Protein AF-0000000084877058 (afdb_homodimer)

Structure (mmCIF, N/CA/C/O backbone):
data_AF-0000000084877058-model_v1
#
loop_
_entity.id
_entity.type
_entity.pdbx_description
1 polymer 'DUF4345 domain-containing protein'
#
loop_
_atom_site.group_PDB
_atom_site.id
_atom_site.type_symbol
_atom_site.label_atom_id
_atom_site.label_alt_id
_atom_site.label_comp_id
_atom_site.label_asym_id
_atom_site.label_entity_id
_atom_site.label_seq_id
_atom_site.pdbx_PDB_ins_code
_atom_site.Cartn_x
_atom_site.Cartn_y
_atom_site.Cartn_z
_atom_site.occupancy
_atom_site.B_iso_or_equiv
_atom_site.auth_seq_id
_atom_site.auth_comp_id
_atom_site.auth_asym_id
_atom_site.auth_atom_id
_atom_site.pdbx_PDB_model_num
ATOM 1 N N . MET A 1 1 ? 27.562 24.328 5.762 1 65.19 1 MET A N 1
ATOM 2 C CA . MET A 1 1 ? 27.609 23.906 4.359 1 65.19 1 MET A CA 1
ATOM 3 C C . MET A 1 1 ? 26.922 22.578 4.164 1 65.19 1 MET A C 1
ATOM 5 O O . MET A 1 1 ? 26.109 22.422 3.248 1 65.19 1 MET A O 1
ATOM 9 N N . SER A 1 2 ? 27.078 21.656 5.066 1 71.62 2 SER A N 1
ATOM 10 C CA . SER A 1 2 ? 26.484 20.328 4.973 1 71.62 2 SER A CA 1
ATOM 11 C C . SER A 1 2 ? 24.984 20.359 5.176 1 71.62 2 SER A C 1
ATOM 13 O O . SER A 1 2 ? 24.234 19.734 4.434 1 71.62 2 SER A O 1
ATOM 15 N N . ALA A 1 3 ? 24.609 21.156 6.004 1 72.69 3 ALA A N 1
ATOM 16 C CA . ALA A 1 3 ? 23.172 21.281 6.258 1 72.69 3 ALA A CA 1
ATOM 17 C C . ALA A 1 3 ? 22.453 21.891 5.059 1 72.69 3 ALA A C 1
ATOM 19 O O . ALA A 1 3 ? 21.391 21.406 4.66 1 72.69 3 ALA A O 1
ATOM 20 N N . LEU A 1 4 ? 23 22.953 4.566 1 76.62 4 LEU A N 1
ATOM 21 C CA . LEU A 1 4 ? 22.406 23.609 3.41 1 76.62 4 LEU A CA 1
ATOM 22 C C . LEU A 1 4 ? 22.297 22.641 2.23 1 76.62 4 LEU A C 1
ATOM 24 O O . LEU A 1 4 ? 21.297 22.625 1.52 1 76.62 4 LEU A O 1
ATOM 28 N N . THR A 1 5 ? 23.297 21.938 2.047 1 78.88 5 THR A N 1
ATOM 29 C CA . THR A 1 5 ? 23.281 20.953 0.968 1 78.88 5 THR A CA 1
ATOM 30 C C . THR A 1 5 ? 22.203 19.906 1.208 1 78.88 5 THR A C 1
ATOM 32 O O . THR A 1 5 ? 21.484 19.531 0.284 1 78.88 5 THR A O 1
ATOM 35 N N . SER A 1 6 ? 22.078 19.484 2.365 1 80.31 6 SER A N 1
ATOM 36 C CA . SER A 1 6 ? 21.062 18.484 2.705 1 80.31 6 SER A CA 1
ATOM 37 C C . SER A 1 6 ? 19.656 19.031 2.477 1 80.31 6 SER A C 1
ATOM 39 O O . SER A 1 6 ? 18.781 18.328 1.957 1 80.31 6 SER A O 1
ATOM 41 N N . ILE A 1 7 ? 19.516 20.172 2.773 1 85.38 7 ILE A N 1
ATOM 42 C CA . ILE A 1 7 ? 18.203 20.812 2.639 1 85.38 7 ILE A CA 1
ATOM 43 C C . ILE A 1 7 ? 17.859 20.984 1.16 1 85.38 7 ILE A C 1
ATOM 45 O O . ILE A 1 7 ? 16.703 20.906 0.772 1 85.38 7 ILE A O 1
ATOM 49 N N . GLN A 1 8 ? 18.797 21.125 0.363 1 88.75 8 GLN A N 1
ATOM 50 C CA . GLN A 1 8 ? 18.578 21.281 -1.07 1 88.75 8 GLN A CA 1
ATOM 51 C C . GLN A 1 8 ? 18.328 19.938 -1.743 1 88.75 8 GLN A C 1
ATOM 53 O O . GLN A 1 8 ? 17.531 19.844 -2.68 1 88.75 8 GLN A O 1
ATOM 58 N N . PHE A 1 9 ? 18.891 18.922 -1.206 1 93.62 9 PHE A N 1
ATOM 59 C CA . PHE A 1 9 ? 18.891 17.656 -1.92 1 93.62 9 PHE A CA 1
ATOM 60 C C . PHE A 1 9 ? 17.766 16.766 -1.409 1 93.62 9 PHE A C 1
ATOM 62 O O . PHE A 1 9 ? 17.281 15.875 -2.129 1 93.62 9 PHE A O 1
ATOM 69 N N . THR A 1 10 ? 17.344 16.953 -0.203 1 96.44 10 THR A N 1
ATOM 70 C CA . THR A 1 10 ? 16.359 16.078 0.43 1 96.44 10 THR A CA 1
ATOM 71 C C . THR A 1 10 ? 15.047 16.078 -0.36 1 96.44 10 THR A C 1
ATOM 73 O O . THR A 1 10 ? 14.508 15.008 -0.669 1 96.44 10 THR A O 1
ATOM 76 N N . PRO A 1 11 ? 14.531 17.234 -0.834 1 97.12 11 PRO A N 1
ATOM 77 C CA . PRO A 1 11 ? 13.281 17.203 -1.605 1 97.12 11 PRO A CA 1
ATOM 78 C C . PRO A 1 11 ? 13.43 16.453 -2.93 1 97.12 11 PRO A C 1
ATOM 80 O O . PRO A 1 11 ? 12.492 15.797 -3.379 1 97.12 11 PRO A O 1
ATOM 83 N N . ILE A 1 12 ? 14.523 16.562 -3.555 1 97.19 12 ILE A N 1
ATOM 84 C CA . ILE A 1 12 ? 14.766 15.883 -4.82 1 97.19 12 ILE A CA 1
ATOM 85 C C . ILE A 1 12 ? 14.742 14.367 -4.602 1 97.19 12 ILE A C 1
ATOM 87 O O . ILE A 1 12 ? 14.117 13.633 -5.371 1 97.19 12 ILE A O 1
ATOM 91 N N . LEU A 1 13 ? 15.422 13.883 -3.586 1 97.69 13 LEU A N 1
ATOM 92 C CA . LEU A 1 13 ? 15.43 12.461 -3.248 1 97.69 13 LEU A CA 1
ATOM 93 C C . LEU A 1 13 ? 14.023 11.961 -2.963 1 97.69 13 LEU A C 1
ATOM 95 O O . LEU A 1 13 ? 13.625 10.898 -3.445 1 97.69 13 LEU A O 1
ATOM 99 N N . LEU A 1 14 ? 13.281 12.711 -2.23 1 98.5 14 LEU A N 1
ATOM 100 C CA . LEU A 1 14 ? 11.93 12.312 -1.867 1 98.5 14 LEU A CA 1
ATOM 101 C C . LEU A 1 14 ? 11.016 12.312 -3.09 1 98.5 14 LEU A C 1
ATOM 103 O O . LEU A 1 14 ? 10.125 11.469 -3.201 1 98.5 14 LEU A O 1
ATOM 107 N N . LYS A 1 15 ? 11.211 13.25 -3.996 1 98.56 15 LYS A N 1
ATOM 108 C CA . LYS A 1 15 ? 10.453 13.227 -5.242 1 98.56 15 LYS A CA 1
ATOM 109 C C . LYS A 1 15 ? 10.781 11.984 -6.062 1 98.56 15 LYS A C 1
ATOM 111 O O . LYS A 1 15 ? 9.914 11.438 -6.742 1 98.56 15 LYS A O 1
ATOM 116 N N . GLY A 1 16 ? 12.039 11.594 -6.023 1 98.38 16 GLY A N 1
ATOM 117 C CA . GLY A 1 16 ? 12.414 10.336 -6.648 1 98.38 16 GLY A CA 1
ATOM 118 C C . GLY A 1 16 ? 11.711 9.141 -6.039 1 98.38 16 GLY A C 1
ATOM 119 O O . GLY A 1 16 ? 11.211 8.273 -6.758 1 98.38 16 GLY A O 1
ATOM 120 N N . VAL A 1 17 ? 11.672 9.062 -4.691 1 98.56 17 VAL A N 1
ATOM 121 C CA . VAL A 1 17 ? 10.961 8.008 -3.984 1 98.56 17 VAL A CA 1
ATOM 122 C C . VAL A 1 17 ? 9.484 8.016 -4.387 1 98.56 17 VAL A C 1
ATOM 124 O O . VAL A 1 17 ? 8.914 6.961 -4.688 1 98.56 17 VAL A O 1
ATOM 127 N N . SER A 1 18 ? 8.93 9.211 -4.395 1 98.88 18 SER A N 1
ATOM 128 C CA . SER A 1 18 ? 7.543 9.367 -4.824 1 98.88 18 SER A CA 1
ATOM 129 C C . SER A 1 18 ? 7.328 8.805 -6.223 1 98.88 18 SER A C 1
ATOM 131 O O . SER A 1 18 ? 6.379 8.055 -6.457 1 98.88 18 SER A O 1
ATOM 133 N N . ALA A 1 19 ? 8.18 9.117 -7.156 1 98.81 19 ALA A N 1
ATOM 134 C CA . ALA A 1 19 ? 8.07 8.648 -8.539 1 98.81 19 ALA A CA 1
ATOM 135 C C . ALA A 1 19 ? 8.156 7.129 -8.609 1 98.81 19 ALA A C 1
ATOM 137 O O . ALA A 1 19 ? 7.43 6.492 -9.375 1 98.81 19 ALA A O 1
ATOM 138 N N . VAL A 1 20 ? 9.031 6.566 -7.844 1 98.69 20 VAL A N 1
ATOM 139 C CA . VAL A 1 20 ? 9.203 5.117 -7.828 1 98.69 20 VAL A CA 1
ATOM 140 C C . VAL A 1 20 ? 7.926 4.453 -7.309 1 98.69 20 VAL A C 1
ATOM 142 O O . VAL A 1 20 ? 7.449 3.475 -7.887 1 98.69 20 VAL A O 1
ATOM 145 N N . PHE A 1 21 ? 7.363 5.008 -6.203 1 98.94 21 PHE A N 1
ATOM 146 C CA . PHE A 1 21 ? 6.125 4.465 -5.652 1 98.94 21 PHE A CA 1
ATOM 147 C C . PHE A 1 21 ? 5 4.539 -6.676 1 98.94 21 PHE A C 1
ATOM 149 O O . PHE A 1 21 ? 4.277 3.561 -6.883 1 98.94 21 PHE A O 1
ATOM 156 N N . LEU A 1 22 ? 4.879 5.668 -7.32 1 98.88 22 LEU A N 1
ATOM 157 C CA . LEU A 1 22 ? 3.818 5.867 -8.297 1 98.88 22 LEU A CA 1
ATOM 158 C C . LEU A 1 22 ? 3.973 4.91 -9.477 1 98.88 22 LEU A C 1
ATOM 160 O O . LEU A 1 22 ? 2.994 4.312 -9.93 1 98.88 22 LEU A O 1
ATOM 164 N N . TYR A 1 23 ? 5.152 4.754 -9.945 1 98.81 23 TYR A N 1
ATOM 165 C CA . TYR A 1 23 ? 5.406 3.879 -11.078 1 98.81 23 TYR A CA 1
ATOM 166 C C . TYR A 1 23 ? 5.152 2.422 -10.719 1 98.81 23 TYR A C 1
ATOM 168 O O . TYR A 1 23 ? 4.43 1.715 -11.422 1 98.81 23 TYR A O 1
ATOM 176 N N . GLN A 1 24 ? 5.801 1.982 -9.625 1 98.44 24 GLN A N 1
ATOM 177 C CA . GLN A 1 24 ? 5.68 0.579 -9.25 1 98.44 24 GLN A CA 1
ATOM 178 C C . GLN A 1 24 ? 4.242 0.233 -8.867 1 98.44 24 GLN A C 1
ATOM 180 O O . GLN A 1 24 ? 3.752 -0.851 -9.188 1 98.44 24 GLN A O 1
ATOM 185 N N . GLY A 1 25 ? 3.611 1.094 -8.102 1 98.81 25 GLY A N 1
ATOM 186 C CA . GLY A 1 25 ? 2.203 0.886 -7.809 1 98.81 25 GLY A CA 1
ATOM 187 C C . GLY A 1 25 ? 1.33 0.857 -9.047 1 98.81 25 GLY A C 1
ATOM 188 O O . GLY A 1 25 ? 0.462 -0.008 -9.18 1 98.81 25 GLY A O 1
ATOM 189 N N . GLY A 1 26 ? 1.568 1.787 -9.953 1 98.75 26 GLY A N 1
ATOM 190 C CA . GLY A 1 26 ? 0.826 1.809 -11.203 1 98.75 26 GLY A CA 1
ATOM 191 C C . GLY A 1 26 ? 1.017 0.552 -12.031 1 98.75 26 GLY A C 1
ATOM 192 O O . GLY A 1 26 ? 0.073 0.069 -12.664 1 98.75 26 GLY A O 1
ATOM 193 N N . ASP A 1 27 ? 2.197 0.077 -12.078 1 98.69 27 ASP A N 1
ATOM 194 C CA . ASP A 1 27 ? 2.496 -1.162 -12.789 1 98.69 27 ASP A CA 1
ATOM 195 C C . ASP A 1 27 ? 1.674 -2.324 -12.234 1 98.69 27 ASP A C 1
ATOM 197 O O . ASP A 1 27 ? 1.149 -3.139 -13 1 98.69 27 ASP A O 1
ATOM 201 N N . HIS A 1 28 ? 1.524 -2.398 -10.906 1 98.75 28 HIS A N 1
ATOM 202 C CA . HIS A 1 28 ? 0.711 -3.436 -10.281 1 98.75 28 HIS A CA 1
ATOM 203 C 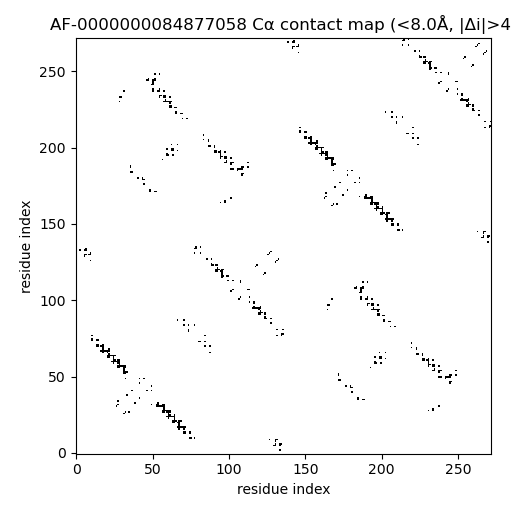C . HIS A 1 28 ? -0.771 -3.223 -10.57 1 98.75 28 HIS A C 1
ATOM 205 O O . HIS A 1 28 ? -1.509 -4.188 -10.789 1 98.75 28 HIS A O 1
ATOM 211 N N . VAL A 1 29 ? -1.188 -1.984 -10.57 1 98.81 29 VAL A N 1
ATOM 212 C CA . VAL A 1 29 ? -2.576 -1.658 -10.883 1 98.81 29 VAL A CA 1
ATOM 213 C C . VAL A 1 29 ? -2.91 -2.107 -12.305 1 98.81 29 VAL A C 1
ATOM 215 O O . VAL A 1 29 ? -3.955 -2.717 -12.539 1 98.81 29 VAL A O 1
ATOM 218 N N . VAL A 1 30 ? -2.066 -1.877 -13.242 1 98.62 30 VAL A N 1
ATOM 219 C CA . VAL A 1 30 ? -2.334 -2.121 -14.656 1 98.62 30 VAL A CA 1
ATOM 220 C C . VAL A 1 30 ? -2.189 -3.609 -14.961 1 98.62 30 VAL A C 1
ATOM 222 O O . VAL A 1 30 ? -3.033 -4.195 -15.641 1 98.62 30 VAL A O 1
ATOM 225 N N . GLN A 1 31 ? -1.159 -4.25 -14.43 1 98.56 31 GLN A N 1
ATOM 226 C CA . GLN A 1 31 ? -0.816 -5.594 -14.875 1 98.56 31 GLN A CA 1
ATOM 227 C C . GLN A 1 31 ? -1.463 -6.652 -13.984 1 98.56 31 GLN A C 1
ATOM 229 O O . GLN A 1 31 ? -1.744 -7.762 -14.438 1 98.56 31 GLN A O 1
ATOM 234 N N . GLY A 1 32 ? -1.653 -6.348 -12.672 1 98.44 32 GLY A N 1
ATOM 235 C CA . GLY A 1 32 ? -2.152 -7.352 -11.75 1 98.44 32 GLY A CA 1
ATOM 236 C C . GLY A 1 32 ? -1.314 -8.617 -11.727 1 98.44 32 GLY A C 1
ATOM 237 O O . GLY A 1 32 ? -0.084 -8.547 -11.688 1 98.44 32 GLY A O 1
ATOM 238 N N . VAL A 1 33 ? -1.96 -9.719 -11.797 1 98.62 33 VAL A N 1
ATOM 239 C CA . VAL A 1 33 ? -1.29 -11.008 -11.672 1 98.62 33 VAL A CA 1
ATOM 240 C C . VAL A 1 33 ? -0.504 -11.305 -12.945 1 98.62 33 VAL A C 1
ATOM 242 O O . VAL A 1 33 ? 0.401 -12.148 -12.945 1 98.62 33 VAL A O 1
ATOM 245 N N . LYS A 1 34 ? -0.798 -10.672 -14.055 1 98.56 34 LYS A N 1
ATOM 246 C CA . LYS A 1 34 ? -0.104 -10.883 -15.32 1 98.56 34 LYS A CA 1
ATOM 247 C C . LYS A 1 34 ? 1.354 -10.4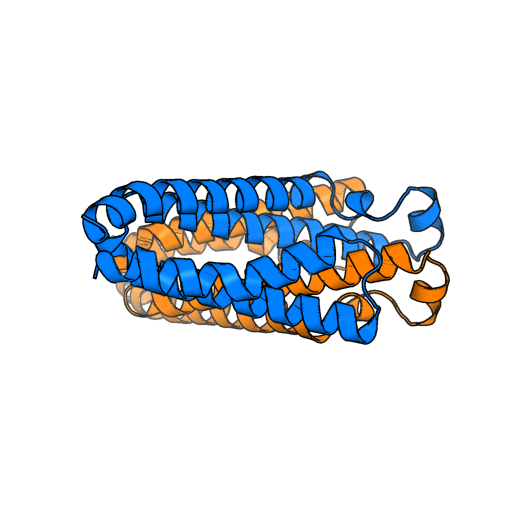45 -15.234 1 98.56 34 LYS A C 1
ATOM 249 O O . LYS A 1 34 ? 2.174 -10.82 -16.078 1 98.56 34 LYS A O 1
ATOM 254 N N . LYS A 1 35 ? 1.589 -9.664 -14.273 1 98.06 35 LYS A N 1
ATOM 255 C CA . LYS A 1 35 ? 2.965 -9.227 -14.055 1 98.06 35 LYS A CA 1
ATOM 256 C C . LYS A 1 35 ? 3.859 -10.406 -13.672 1 98.06 35 LYS A C 1
ATOM 258 O O . LYS A 1 35 ? 5.074 -10.359 -13.883 1 98.06 35 LYS A O 1
ATOM 263 N N . TYR A 1 36 ? 3.299 -11.438 -13.164 1 98.12 36 TYR A N 1
ATOM 264 C CA . TYR A 1 36 ? 4.086 -12.508 -12.555 1 98.12 36 TYR A CA 1
ATOM 265 C C . TYR A 1 36 ? 3.842 -13.836 -13.258 1 98.12 36 TYR A C 1
ATOM 267 O O . TYR A 1 36 ? 4.754 -14.656 -13.375 1 98.12 36 TYR A O 1
ATOM 275 N N . LEU A 1 37 ? 2.619 -13.984 -13.672 1 98.56 37 LEU A N 1
ATOM 276 C CA . LEU A 1 37 ? 2.232 -15.281 -14.227 1 98.56 37 LEU A CA 1
ATOM 277 C C . LEU A 1 37 ? 1.913 -15.156 -15.711 1 98.56 37 LEU A C 1
ATOM 279 O O . LEU A 1 37 ? 1.04 -14.375 -16.109 1 98.56 37 LEU A O 1
ATOM 283 N N . SER A 1 38 ? 2.58 -15.953 -16.5 1 98.38 38 SER A N 1
ATOM 284 C CA . SER A 1 38 ? 2.246 -16.062 -17.922 1 98.38 38 SER A CA 1
ATOM 285 C C . SER A 1 38 ? 0.896 -16.75 -18.125 1 98.38 38 SER A C 1
ATOM 287 O O . SER A 1 38 ? 0.349 -17.328 -17.188 1 98.38 38 SER A O 1
ATOM 289 N N . PRO A 1 39 ? 0.352 -16.641 -19.312 1 97.88 39 PRO A N 1
ATOM 290 C CA . PRO A 1 39 ? -0.892 -17.359 -19.562 1 97.88 39 PRO A CA 1
ATOM 291 C C . PRO A 1 39 ? -0.776 -18.859 -19.25 1 97.88 39 PRO A C 1
ATOM 293 O O . PRO A 1 39 ? -1.698 -19.438 -18.672 1 97.88 39 PRO A O 1
ATOM 296 N N . ASP A 1 40 ? 0.345 -19.469 -19.562 1 98.31 40 ASP A N 1
ATOM 297 C CA . ASP A 1 40 ? 0.567 -20.875 -19.297 1 98.31 40 ASP A CA 1
ATOM 298 C C . ASP A 1 40 ? 0.614 -21.156 -17.797 1 98.31 40 ASP A C 1
ATOM 300 O O . ASP A 1 40 ? 0.088 -22.172 -17.328 1 98.31 40 ASP A O 1
ATOM 304 N N . ASP A 1 41 ? 1.303 -20.297 -17.078 1 98.31 41 ASP A N 1
ATOM 305 C CA . ASP A 1 41 ? 1.369 -20.453 -15.633 1 98.31 41 ASP A CA 1
ATOM 306 C C . ASP A 1 41 ? -0.018 -20.344 -15 1 98.31 41 ASP A C 1
ATOM 308 O O . ASP A 1 41 ? -0.358 -21.125 -14.102 1 98.31 41 ASP A O 1
ATOM 312 N N . ARG A 1 42 ? -0.823 -19.359 -15.438 1 98.06 42 ARG A N 1
ATOM 313 C CA . ARG A 1 42 ? -2.17 -19.172 -14.906 1 98.06 42 ARG A CA 1
ATOM 314 C C . ARG A 1 42 ? -3.041 -20.391 -15.18 1 98.06 42 ARG A C 1
ATOM 316 O O . ARG A 1 42 ? -3.883 -20.766 -14.359 1 98.06 42 ARG A O 1
ATOM 323 N N . ALA A 1 43 ? -2.785 -21.031 -16.234 1 98.06 43 ALA A N 1
ATOM 324 C CA . ALA A 1 43 ? -3.578 -22.188 -16.609 1 98.06 43 ALA A CA 1
ATOM 325 C C . ALA A 1 43 ? -3.318 -23.359 -15.672 1 98.06 43 ALA A C 1
ATOM 327 O O . ALA A 1 43 ? -4.117 -24.297 -15.594 1 98.06 43 ALA A O 1
ATOM 328 N N . LYS A 1 44 ? -2.262 -23.375 -14.961 1 98.25 44 LYS A N 1
ATOM 329 C CA . LYS A 1 44 ? -1.883 -24.453 -14.062 1 98.25 44 LYS A CA 1
ATOM 330 C C . LYS A 1 44 ? -2.559 -24.312 -12.703 1 98.25 44 LYS A C 1
ATOM 332 O O . LYS A 1 44 ? -2.516 -25.219 -11.883 1 98.25 44 LYS A O 1
ATOM 337 N N . LEU A 1 45 ? -3.146 -23.141 -12.445 1 98.38 45 LEU A N 1
ATOM 338 C CA . LEU A 1 45 ? -3.75 -22.844 -11.148 1 98.38 45 LEU A CA 1
ATOM 339 C C . LEU A 1 45 ? -5.27 -22.781 -11.258 1 98.38 45 LEU A C 1
ATOM 341 O O . LEU A 1 45 ? -5.809 -22.484 -12.328 1 98.38 45 LEU A O 1
ATOM 345 N N . PRO A 1 46 ? -5.941 -23.062 -10.117 1 97.75 46 PRO A N 1
ATOM 346 C CA . PRO A 1 46 ? -7.391 -22.844 -10.133 1 97.75 46 PRO A CA 1
ATOM 347 C C . PRO A 1 46 ? -7.77 -21.406 -10.492 1 97.75 46 PRO A C 1
ATOM 349 O O . PRO A 1 46 ? -7.125 -20.469 -10.023 1 97.75 46 PRO A O 1
ATOM 352 N N . SER A 1 47 ? -8.82 -21.266 -11.289 1 97.25 47 SER A N 1
ATOM 353 C CA . SER A 1 47 ? -9.219 -19.953 -11.789 1 97.25 47 SER A CA 1
ATOM 354 C C . SER A 1 47 ? -9.609 -19.031 -10.648 1 97.25 47 SER A C 1
ATOM 356 O O . SER A 1 47 ? -9.383 -17.812 -10.719 1 97.25 47 SER A O 1
ATOM 358 N N . ASP A 1 48 ? -10.195 -19.516 -9.594 1 97.94 48 ASP A N 1
ATOM 359 C CA . ASP A 1 48 ? -10.609 -18.688 -8.469 1 97.94 48 ASP A CA 1
ATOM 360 C C . ASP A 1 48 ? -9.398 -18.094 -7.75 1 97.94 48 ASP A C 1
ATOM 362 O O . ASP A 1 48 ? -9.445 -16.953 -7.27 1 97.94 48 ASP A O 1
ATOM 366 N N . ILE A 1 49 ? -8.305 -18.844 -7.73 1 98.06 49 ILE A N 1
ATOM 367 C CA . ILE A 1 49 ? -7.082 -18.344 -7.113 1 98.06 49 ILE A CA 1
ATOM 368 C C . ILE A 1 49 ? -6.48 -17.234 -7.965 1 98.06 49 ILE A C 1
ATOM 370 O O . ILE A 1 49 ? -6.023 -16.219 -7.438 1 98.06 49 ILE A O 1
ATOM 374 N N . ILE A 1 50 ? -6.539 -17.406 -9.273 1 98.12 50 ILE A N 1
ATOM 375 C CA . ILE A 1 50 ? -6.023 -16.391 -10.18 1 98.12 50 ILE A CA 1
ATOM 376 C C . ILE A 1 50 ? -6.801 -15.078 -10 1 98.12 50 ILE A C 1
ATOM 378 O O . ILE A 1 50 ? -6.207 -14.008 -9.898 1 98.12 50 ILE A O 1
ATOM 382 N N . THR A 1 51 ? -8.102 -15.219 -9.961 1 97.81 51 THR A N 1
ATOM 383 C CA . THR A 1 51 ? -8.953 -14.039 -9.828 1 97.81 51 THR A CA 1
ATOM 384 C C . THR A 1 51 ? -8.68 -13.312 -8.516 1 97.81 51 THR A C 1
ATOM 386 O O . THR A 1 51 ? -8.594 -12.086 -8.477 1 97.81 51 THR A O 1
ATOM 389 N N . LEU A 1 52 ? -8.508 -14.078 -7.43 1 98.12 52 LEU A N 1
ATOM 390 C CA . LEU A 1 52 ? -8.219 -13.508 -6.121 1 98.12 52 LEU A CA 1
ATOM 391 C C . LEU A 1 52 ? -6.859 -12.812 -6.121 1 98.12 52 LEU A C 1
ATOM 393 O O . LEU A 1 52 ? -6.738 -11.672 -5.676 1 98.12 52 LEU A O 1
ATOM 397 N N . MET A 1 53 ? -5.879 -13.477 -6.648 1 98.5 53 MET A N 1
ATOM 398 C CA . MET A 1 53 ? -4.535 -12.906 -6.676 1 98.5 53 MET A CA 1
ATOM 399 C C . MET A 1 53 ? -4.496 -11.641 -7.527 1 98.5 53 MET A C 1
ATOM 401 O O . MET A 1 53 ? -3.857 -10.656 -7.156 1 98.5 53 MET A O 1
ATOM 405 N N . ASP A 1 54 ? -5.137 -11.68 -8.656 1 98.75 54 ASP A N 1
ATOM 406 C CA . ASP A 1 54 ? -5.16 -10.516 -9.531 1 98.75 54 ASP A CA 1
ATOM 407 C C . ASP A 1 54 ? -5.777 -9.312 -8.828 1 98.75 54 ASP A C 1
ATOM 409 O O . ASP A 1 54 ? -5.203 -8.219 -8.836 1 98.75 54 ASP A O 1
ATOM 413 N N . SER A 1 55 ? -6.961 -9.539 -8.25 1 98.75 55 SER A N 1
ATOM 414 C CA . SER A 1 55 ? -7.66 -8.477 -7.531 1 98.75 55 SER A CA 1
ATOM 415 C C . SER A 1 55 ? -6.785 -7.883 -6.43 1 98.75 55 SER A C 1
ATOM 417 O O . SER A 1 55 ? -6.719 -6.664 -6.27 1 98.75 55 SER A O 1
ATOM 419 N N . GLN A 1 56 ? -6.07 -8.758 -5.691 1 98.5 56 GLN A N 1
ATOM 420 C CA . GLN A 1 56 ? -5.262 -8.305 -4.566 1 98.5 56 GLN A CA 1
ATOM 421 C C . GLN A 1 56 ? -4.047 -7.512 -5.047 1 98.5 56 GLN A C 1
ATOM 423 O O . GLN A 1 56 ? -3.699 -6.48 -4.469 1 98.5 56 GLN A O 1
ATOM 428 N N . TYR A 1 57 ? -3.393 -7.953 -6.09 1 98.69 57 TYR A N 1
ATOM 429 C CA . TYR A 1 57 ? -2.229 -7.23 -6.586 1 98.69 57 TYR A CA 1
ATOM 430 C C . TYR A 1 57 ? -2.621 -5.844 -7.09 1 98.69 57 TYR A C 1
ATOM 432 O O . TYR A 1 57 ? -1.917 -4.863 -6.832 1 98.69 57 TYR A O 1
ATOM 440 N N . ARG A 1 58 ? -3.723 -5.742 -7.781 1 98.81 58 ARG A N 1
ATOM 441 C CA . ARG A 1 58 ? -4.164 -4.445 -8.289 1 98.81 58 ARG A CA 1
ATOM 442 C C . ARG A 1 58 ? -4.535 -3.508 -7.145 1 98.81 58 ARG A C 1
ATOM 444 O O . ARG A 1 58 ? -4.137 -2.342 -7.141 1 98.81 58 ARG A O 1
ATOM 451 N N . PHE A 1 59 ? -5.27 -4.055 -6.188 1 98.88 59 PHE A N 1
ATOM 452 C CA . PHE A 1 59 ? -5.664 -3.27 -5.023 1 98.88 59 PHE A CA 1
ATOM 453 C C . PHE A 1 59 ? -4.438 -2.766 -4.27 1 98.88 59 PHE A C 1
ATOM 455 O O . PHE A 1 59 ? -4.32 -1.569 -3.994 1 98.88 59 PHE A O 1
ATOM 462 N N . LEU A 1 60 ? -3.51 -3.672 -3.949 1 98.88 60 LEU A N 1
ATOM 463 C CA . LEU A 1 60 ? -2.314 -3.328 -3.188 1 98.88 60 LEU A CA 1
ATOM 464 C C . LEU A 1 60 ? -1.44 -2.346 -3.959 1 98.88 60 LEU A C 1
ATOM 466 O O . LEU A 1 60 ? -0.823 -1.459 -3.365 1 98.88 60 LEU A O 1
ATOM 470 N N . GLY A 1 61 ? -1.412 -2.525 -5.27 1 98.81 61 GLY A N 1
ATOM 471 C CA . GLY A 1 61 ? -0.708 -1.56 -6.098 1 98.81 61 GLY A CA 1
ATOM 472 C C . GLY A 1 61 ? -1.27 -0.155 -5.984 1 98.81 61 GLY A C 1
ATOM 473 O O . GLY A 1 61 ? -0.516 0.815 -5.895 1 98.81 61 GLY A O 1
ATOM 474 N N . GLY A 1 62 ? -2.539 -0.051 -6.07 1 98.88 62 GLY A N 1
ATOM 475 C CA . GLY A 1 62 ? -3.178 1.246 -5.906 1 98.88 62 GLY A CA 1
ATOM 476 C C . GLY A 1 62 ? -2.875 1.896 -4.57 1 98.88 62 GLY A C 1
ATOM 477 O O . GLY A 1 62 ? -2.576 3.09 -4.508 1 98.88 62 GLY A O 1
ATOM 478 N N . MET A 1 63 ? -2.965 1.076 -3.533 1 98.88 63 MET A N 1
ATOM 479 C CA . MET A 1 63 ? -2.68 1.599 -2.201 1 98.88 63 MET A CA 1
ATOM 480 C C . MET A 1 63 ? -1.232 2.07 -2.102 1 98.88 63 MET A C 1
ATOM 482 O O . MET A 1 63 ? -0.954 3.109 -1.5 1 98.88 63 MET A O 1
ATOM 486 N N . TYR A 1 64 ? -0.331 1.269 -2.709 1 98.88 64 TYR A N 1
ATOM 487 C CA . TYR A 1 64 ? 1.082 1.624 -2.771 1 98.88 64 TYR A CA 1
ATOM 488 C C . TYR A 1 64 ? 1.282 2.938 -3.518 1 98.88 64 TYR A C 1
ATOM 490 O O . TYR A 1 64 ? 2.068 3.787 -3.09 1 98.88 64 TYR A O 1
ATOM 498 N N . MET A 1 65 ? 0.56 3.219 -4.566 1 98.88 65 MET A N 1
ATOM 499 C CA . MET A 1 65 ? 0.583 4.48 -5.301 1 98.88 65 MET A CA 1
ATOM 500 C C . MET A 1 65 ? 0.158 5.641 -4.406 1 98.88 65 MET A C 1
ATOM 502 O O . MET A 1 65 ? 0.688 6.746 -4.523 1 98.88 65 MET A O 1
ATOM 506 N N . GLY A 1 66 ? -0.808 5.34 -3.598 1 98.75 66 GLY A N 1
ATOM 507 C CA . GLY A 1 66 ? -1.277 6.363 -2.676 1 98.75 66 GLY A CA 1
ATOM 508 C C . GLY A 1 66 ? -0.19 6.879 -1.753 1 98.75 66 GLY A C 1
ATOM 509 O O . GLY A 1 66 ? -0.105 8.086 -1.497 1 98.75 66 GLY A O 1
ATOM 510 N N . LEU A 1 67 ? 0.662 5.988 -1.237 1 98.88 67 LEU A N 1
ATOM 511 C CA . LEU A 1 67 ? 1.804 6.414 -0.437 1 98.88 67 LEU A CA 1
ATOM 512 C C . LEU A 1 67 ? 2.734 7.305 -1.252 1 98.88 67 LEU A C 1
ATOM 514 O O . LEU A 1 67 ? 3.299 8.266 -0.725 1 98.88 67 LEU A O 1
ATOM 518 N N . GLY A 1 68 ? 2.885 6.957 -2.523 1 98.88 68 GLY A N 1
ATOM 519 C CA . GLY A 1 68 ? 3.68 7.805 -3.396 1 98.88 68 GLY A CA 1
ATOM 520 C C . GLY A 1 68 ? 3.143 9.219 -3.512 1 98.88 68 GLY A C 1
ATOM 521 O O . GLY A 1 68 ? 3.91 10.18 -3.502 1 98.88 68 GLY A O 1
ATOM 522 N N . ALA A 1 69 ? 1.862 9.352 -3.639 1 98.88 69 ALA A N 1
ATOM 523 C CA . ALA A 1 69 ? 1.228 10.664 -3.727 1 98.88 69 ALA A CA 1
ATOM 524 C C . ALA A 1 69 ? 1.436 11.461 -2.443 1 98.88 69 ALA A C 1
ATOM 526 O O . ALA A 1 69 ? 1.669 12.672 -2.488 1 98.88 69 ALA A O 1
ATOM 527 N N . ILE A 1 70 ? 1.347 10.789 -1.295 1 98.88 70 ILE A N 1
ATOM 528 C CA . ILE A 1 70 ? 1.538 11.461 -0.016 1 98.88 70 ILE A CA 1
ATOM 529 C C . ILE A 1 70 ? 2.982 11.945 0.101 1 98.88 70 ILE A C 1
ATOM 531 O O . ILE A 1 70 ? 3.232 13.07 0.538 1 98.88 70 ILE A O 1
ATOM 535 N N . VAL A 1 71 ? 3.938 11.078 -0.309 1 98.88 71 VAL A N 1
ATOM 536 C CA . VAL A 1 71 ? 5.336 11.5 -0.285 1 98.88 71 VAL A CA 1
ATOM 537 C C . VAL A 1 71 ? 5.52 12.727 -1.17 1 98.88 71 VAL A C 1
ATOM 539 O O . VAL A 1 71 ? 6.172 13.695 -0.77 1 98.88 71 VAL A O 1
ATOM 542 N N . GLY A 1 72 ? 4.953 12.695 -2.365 1 98.75 72 GLY A N 1
ATOM 543 C CA . GLY A 1 72 ? 5.02 13.852 -3.242 1 98.75 72 GLY A CA 1
ATOM 544 C C . GLY A 1 72 ? 4.469 15.117 -2.605 1 98.75 72 GLY A C 1
ATOM 545 O O . GLY A 1 72 ? 5.078 16.188 -2.697 1 98.75 72 GLY A O 1
ATOM 546 N N . TRP A 1 73 ? 3.383 14.984 -1.976 1 98.56 73 TRP A N 1
ATOM 547 C CA . TRP A 1 73 ? 2.748 16.109 -1.287 1 98.56 73 TRP A CA 1
ATOM 548 C C . TRP A 1 73 ? 3.641 16.641 -0.171 1 98.56 73 TRP A C 1
ATOM 550 O O . TRP A 1 73 ? 3.744 17.844 0.024 1 98.56 73 TRP A O 1
ATOM 560 N N . ILE A 1 74 ? 4.285 15.781 0.521 1 98.56 74 ILE A N 1
ATOM 561 C CA . ILE A 1 74 ? 5.121 16.141 1.664 1 98.56 74 ILE A CA 1
ATOM 562 C C . ILE A 1 74 ? 6.312 16.969 1.194 1 98.56 74 ILE A C 1
ATOM 564 O O . ILE A 1 74 ? 6.773 17.859 1.91 1 98.56 74 ILE A O 1
ATOM 568 N N . THR A 1 75 ? 6.773 16.734 -0.059 1 97.94 75 THR A N 1
ATOM 569 C CA . THR A 1 75 ? 7.988 17.391 -0.54 1 97.94 75 THR A CA 1
ATOM 570 C C . THR A 1 75 ? 7.793 18.891 -0.628 1 97.94 75 THR A C 1
ATOM 572 O O . THR A 1 75 ? 8.766 19.656 -0.65 1 97.94 75 THR A O 1
ATOM 575 N N . PHE A 1 76 ? 6.566 19.359 -0.604 1 97.19 76 PHE A N 1
ATOM 576 C CA . PHE A 1 76 ? 6.301 20.781 -0.775 1 97.19 76 PHE A CA 1
ATOM 577 C C . PHE A 1 76 ? 6.379 21.516 0.561 1 97.19 76 PHE A C 1
ATOM 579 O O . PHE A 1 76 ? 6.387 22.75 0.601 1 97.19 76 PHE A O 1
ATOM 586 N N . ASP A 1 77 ? 6.434 20.844 1.685 1 97.75 77 ASP A N 1
ATOM 587 C CA . ASP A 1 77 ? 6.598 21.453 3.006 1 97.75 77 ASP A CA 1
ATOM 588 C C . ASP A 1 77 ? 7.055 20.406 4.027 1 97.75 77 ASP A C 1
ATOM 590 O O . ASP A 1 77 ? 6.32 20.078 4.961 1 97.75 77 ASP A O 1
ATOM 594 N N . ILE A 1 78 ? 8.289 20.031 3.936 1 97.88 78 ILE A N 1
ATOM 595 C CA . ILE A 1 78 ? 8.852 18.938 4.719 1 97.88 78 ILE A CA 1
ATOM 596 C C . ILE A 1 78 ? 8.836 19.297 6.203 1 97.88 78 ILE A C 1
ATOM 598 O O . ILE A 1 78 ? 8.539 18.469 7.055 1 97.88 78 ILE A O 1
ATOM 602 N N . SER A 1 79 ? 9.109 20.547 6.555 1 97.31 79 SER A N 1
ATOM 603 C CA . SER A 1 79 ? 9.172 20.969 7.949 1 97.31 79 SER A CA 1
ATOM 604 C C . SER A 1 79 ? 7.836 20.766 8.656 1 97.31 79 SER A C 1
ATOM 606 O O . SER A 1 79 ? 7.797 20.281 9.789 1 97.31 79 SER A O 1
ATOM 608 N N . GLU A 1 80 ? 6.801 21.062 7.93 1 97.06 80 GLU A N 1
ATOM 609 C CA . GLU A 1 80 ? 5.469 20.953 8.523 1 97.06 80 GLU A CA 1
ATOM 610 C C . GLU A 1 80 ? 4.973 19.5 8.492 1 97.06 80 GLU A C 1
ATOM 612 O O . GLU A 1 80 ? 4.219 19.078 9.375 1 97.06 80 GLU A O 1
ATOM 617 N N . ARG A 1 81 ? 5.445 18.75 7.523 1 98.19 81 ARG A N 1
ATOM 618 C CA . ARG A 1 81 ? 4.852 17.438 7.254 1 98.19 81 ARG A CA 1
ATOM 619 C C . ARG A 1 81 ? 5.816 16.312 7.605 1 98.19 81 ARG A C 1
ATOM 621 O O . ARG A 1 81 ? 5.746 15.227 7.027 1 98.19 81 ARG A O 1
ATOM 628 N N . HIS A 1 82 ? 6.676 16.531 8.578 1 97.19 82 HIS A N 1
ATOM 629 C CA . HIS A 1 82 ? 7.754 15.594 8.883 1 97.19 82 HIS A CA 1
ATOM 630 C C . HIS A 1 82 ? 7.23 14.375 9.625 1 97.19 82 HIS A C 1
ATOM 632 O O . HIS A 1 82 ? 7.82 13.289 9.539 1 97.19 82 HIS A O 1
ATOM 638 N N . VAL A 1 83 ? 6.113 14.461 10.305 1 97.44 83 VAL A N 1
ATOM 639 C CA . VAL A 1 83 ? 5.633 13.344 11.102 1 97.44 83 VAL A CA 1
ATOM 640 C C . VAL A 1 83 ? 5.113 12.234 10.188 1 97.44 83 VAL A C 1
ATOM 642 O O . VAL A 1 83 ? 5.559 11.086 10.273 1 97.44 83 VAL A O 1
ATOM 645 N N . PRO A 1 84 ? 4.141 12.57 9.258 1 98.25 84 PRO A N 1
ATOM 646 C CA . PRO A 1 84 ? 3.738 11.484 8.352 1 98.25 84 PRO A CA 1
ATOM 647 C C . PRO A 1 84 ? 4.895 10.969 7.5 1 98.25 84 PRO A C 1
ATOM 649 O O . PRO A 1 84 ? 4.926 9.789 7.148 1 98.25 84 PRO A O 1
ATOM 652 N N . LEU A 1 85 ? 5.809 11.797 7.164 1 98.69 85 LEU A N 1
ATOM 653 C CA . LEU A 1 85 ? 6.996 11.352 6.441 1 98.69 8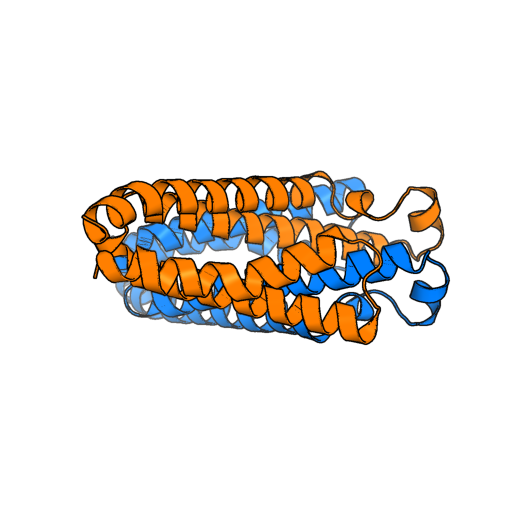5 LEU A CA 1
ATOM 654 C C . LEU A 1 85 ? 7.777 10.328 7.258 1 98.69 85 LEU A C 1
ATOM 656 O O . LEU A 1 85 ? 8.227 9.312 6.723 1 98.69 85 LEU A O 1
ATOM 660 N N . ALA A 1 86 ? 7.977 10.609 8.562 1 98.25 86 ALA A N 1
ATOM 661 C CA . ALA A 1 86 ? 8.664 9.656 9.438 1 98.25 86 ALA A CA 1
ATOM 662 C C . ALA A 1 86 ? 7.922 8.32 9.469 1 98.25 86 ALA A C 1
ATOM 664 O O . ALA A 1 86 ? 8.547 7.262 9.492 1 98.25 86 ALA A O 1
ATOM 665 N N . VAL A 1 87 ? 6.609 8.344 9.492 1 98.56 87 VAL A N 1
ATOM 666 C CA . VAL A 1 87 ? 5.801 7.133 9.461 1 98.56 87 VAL A C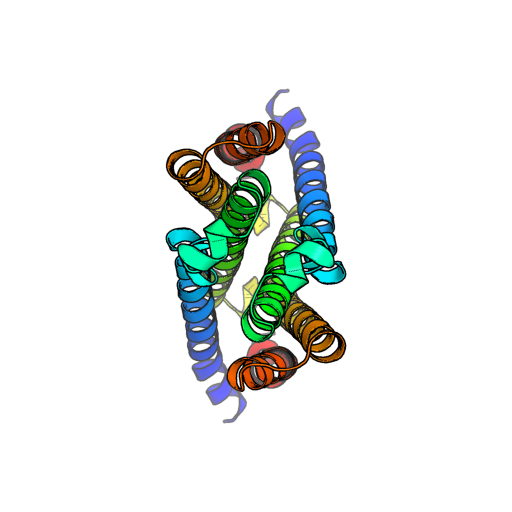A 1
ATOM 667 C C . VAL A 1 87 ? 6.062 6.363 8.172 1 98.56 87 VAL A C 1
ATOM 669 O O . VAL A 1 87 ? 6.227 5.141 8.188 1 98.56 87 VAL A O 1
ATOM 672 N N . ILE A 1 88 ? 6.125 7.055 7.059 1 98.75 88 ILE A N 1
ATOM 673 C CA . ILE A 1 88 ? 6.355 6.422 5.762 1 98.75 88 ILE A CA 1
ATOM 674 C C . ILE A 1 88 ? 7.758 5.816 5.727 1 98.75 88 ILE A C 1
ATOM 676 O O . ILE A 1 88 ? 7.953 4.715 5.207 1 98.75 88 ILE A O 1
ATOM 680 N N . MET A 1 89 ? 8.734 6.535 6.301 1 98.62 89 MET A N 1
ATOM 681 C CA . MET A 1 89 ? 10.086 5.988 6.359 1 98.62 89 MET A CA 1
ATOM 682 C C . MET A 1 89 ? 10.109 4.68 7.137 1 98.62 89 MET A C 1
ATOM 684 O O . MET A 1 89 ? 10.734 3.707 6.703 1 98.62 89 MET A O 1
ATOM 688 N N . GLY A 1 90 ? 9.469 4.656 8.273 1 98.69 90 GLY A N 1
ATOM 689 C CA . GLY A 1 90 ? 9.352 3.422 9.031 1 98.69 90 GLY A CA 1
ATOM 690 C C . GLY A 1 90 ? 8.641 2.318 8.273 1 98.69 90 GLY A C 1
ATOM 691 O O . GLY A 1 90 ? 9 1.146 8.391 1 98.69 90 GLY A O 1
ATOM 692 N N . THR A 1 91 ? 7.617 2.684 7.535 1 98.88 91 THR A N 1
ATOM 693 C CA . THR A 1 91 ? 6.852 1.756 6.711 1 98.88 91 THR A CA 1
ATOM 694 C C . THR A 1 91 ? 7.75 1.094 5.668 1 98.88 91 THR A C 1
ATOM 696 O O . THR A 1 91 ? 7.66 -0.116 5.445 1 98.88 91 THR A O 1
ATOM 699 N N . ILE A 1 92 ? 8.586 1.888 5.012 1 98.94 92 ILE A N 1
ATOM 700 C CA . ILE A 1 92 ? 9.508 1.359 4.008 1 98.94 92 ILE A CA 1
ATOM 701 C C . ILE A 1 92 ? 10.453 0.349 4.652 1 98.94 92 ILE A C 1
ATOM 703 O O . ILE A 1 92 ? 10.688 -0.729 4.102 1 98.94 92 ILE A O 1
ATOM 707 N N . VAL A 1 93 ? 10.992 0.648 5.789 1 98.88 93 VAL A N 1
ATOM 708 C CA . VAL A 1 93 ? 11.891 -0.259 6.5 1 98.88 93 VAL A CA 1
ATOM 709 C C . VAL A 1 93 ? 11.156 -1.554 6.836 1 98.88 93 VAL A C 1
ATOM 711 O O . VAL A 1 93 ? 11.688 -2.646 6.648 1 98.88 93 VAL A O 1
ATOM 714 N N . LEU A 1 94 ? 9.938 -1.44 7.363 1 98.88 94 LEU A N 1
ATOM 715 C CA . LEU A 1 94 ? 9.125 -2.613 7.664 1 98.88 94 LEU A CA 1
ATOM 716 C C . LEU A 1 94 ? 8.922 -3.469 6.418 1 98.88 94 LEU A C 1
ATOM 718 O O . LEU A 1 94 ? 9.023 -4.695 6.48 1 98.88 94 LEU A O 1
ATOM 722 N N . ALA A 1 95 ? 8.602 -2.859 5.32 1 98.88 95 ALA A N 1
ATOM 723 C CA . ALA A 1 95 ? 8.422 -3.576 4.059 1 98.88 95 ALA A CA 1
ATOM 724 C C . ALA A 1 95 ? 9.703 -4.285 3.643 1 98.88 95 ALA A C 1
ATOM 726 O O . ALA A 1 95 ? 9.664 -5.402 3.119 1 98.88 95 ALA A O 1
ATOM 727 N N . GLY A 1 96 ? 10.828 -3.615 3.805 1 98.88 96 GLY A N 1
ATOM 728 C CA . GLY A 1 96 ? 12.109 -4.258 3.547 1 98.88 96 GLY A CA 1
ATOM 729 C C . GLY A 1 96 ? 12.352 -5.477 4.418 1 98.88 96 GLY A C 1
ATOM 730 O O . GLY A 1 96 ? 12.867 -6.492 3.943 1 98.88 96 GLY A O 1
ATOM 731 N N . ILE A 1 97 ? 12.062 -5.41 5.66 1 98.81 97 ILE A N 1
ATOM 732 C CA . ILE A 1 97 ? 12.188 -6.543 6.566 1 98.81 97 ILE A CA 1
ATOM 733 C C . ILE A 1 97 ? 11.297 -7.691 6.094 1 98.81 97 ILE A C 1
ATOM 735 O O . ILE A 1 97 ? 11.703 -8.852 6.121 1 98.81 97 ILE A O 1
ATOM 739 N N . ALA A 1 98 ? 10.094 -7.363 5.672 1 98.81 98 ALA A N 1
ATOM 740 C CA . ALA A 1 98 ? 9.18 -8.375 5.141 1 98.81 98 ALA A CA 1
ATOM 741 C C . ALA A 1 98 ? 9.789 -9.07 3.928 1 98.81 98 ALA A C 1
ATOM 743 O O . ALA A 1 98 ? 9.68 -10.289 3.789 1 98.81 98 ALA A O 1
ATOM 744 N N . ARG A 1 99 ? 10.461 -8.297 3.039 1 98.69 99 ARG A N 1
ATOM 745 C CA . ARG A 1 99 ? 11.156 -8.898 1.907 1 98.69 99 ARG A CA 1
ATOM 746 C C . ARG A 1 99 ? 12.312 -9.781 2.377 1 98.69 99 ARG A C 1
ATOM 748 O O . ARG A 1 99 ? 12.609 -10.805 1.754 1 98.69 99 ARG A O 1
ATOM 755 N N . ALA A 1 100 ? 12.992 -9.32 3.377 1 98.62 100 ALA A N 1
ATOM 756 C CA . ALA A 1 100 ? 14.078 -10.133 3.912 1 98.62 100 ALA A CA 1
ATOM 757 C C . ALA A 1 100 ? 13.57 -11.477 4.418 1 98.62 100 ALA A C 1
ATOM 759 O O . ALA A 1 100 ? 14.234 -12.5 4.242 1 98.62 100 ALA A O 1
ATOM 760 N N . VAL A 1 101 ? 12.422 -11.516 5.102 1 98.38 101 VAL A N 1
ATOM 761 C CA . VAL A 1 101 ? 11.797 -12.758 5.535 1 98.38 101 VAL A CA 1
ATOM 762 C C . VAL A 1 101 ? 11.508 -13.641 4.324 1 98.38 101 VAL A C 1
ATOM 764 O O . VAL A 1 101 ? 11.781 -14.844 4.344 1 98.38 101 VAL A O 1
ATOM 767 N N . SER A 1 102 ? 10.93 -13.023 3.273 1 98.56 102 SER A N 1
ATOM 768 C CA . SER A 1 102 ? 10.695 -13.766 2.041 1 98.56 102 SER A CA 1
ATOM 769 C C . SER A 1 102 ? 11.984 -14.414 1.536 1 98.56 102 SER A C 1
ATOM 771 O O . SER A 1 102 ? 11.984 -15.594 1.164 1 98.56 102 SER A O 1
ATOM 773 N N . GLY A 1 103 ? 13.062 -13.602 1.48 1 97.81 103 GLY A N 1
ATOM 774 C CA . GLY A 1 103 ? 14.352 -14.125 1.055 1 97.81 103 GLY A CA 1
ATOM 775 C C . GLY A 1 103 ? 14.836 -15.281 1.907 1 97.81 103 GLY A C 1
ATOM 776 O O . GLY A 1 103 ? 15.398 -16.25 1.388 1 97.81 103 GLY A O 1
ATOM 777 N N . ALA A 1 104 ? 14.656 -15.211 3.174 1 97.38 104 ALA A N 1
ATOM 778 C CA . ALA A 1 104 ? 15.102 -16.25 4.094 1 97.38 104 ALA A CA 1
ATOM 779 C C . ALA A 1 104 ? 14.289 -17.531 3.902 1 97.38 104 ALA A C 1
ATOM 781 O O . ALA A 1 104 ? 14.812 -18.641 4.051 1 97.38 104 ALA A O 1
ATOM 782 N N . VAL A 1 105 ? 13 -17.422 3.57 1 96.44 105 VAL A N 1
ATOM 783 C CA . VAL A 1 105 ? 12.094 -18.562 3.486 1 96.44 105 VAL A CA 1
ATOM 784 C C . VAL A 1 105 ? 12.164 -19.172 2.088 1 96.44 105 VAL A C 1
ATOM 786 O O . VAL A 1 105 ? 12.164 -20.406 1.94 1 96.44 105 VAL A O 1
ATOM 789 N N . PHE A 1 106 ? 12.305 -18.312 1.022 1 97.12 106 PHE A N 1
ATOM 790 C CA . PHE A 1 106 ? 12.156 -18.812 -0.339 1 97.12 106 PHE A CA 1
ATOM 791 C C . PHE A 1 106 ? 13.43 -18.578 -1.146 1 97.12 106 PHE A C 1
ATOM 793 O O . PHE A 1 106 ? 13.547 -19.047 -2.277 1 97.12 106 PHE A O 1
ATOM 800 N N . GLY A 1 107 ? 14.297 -17.766 -0.569 1 95.62 107 GLY A N 1
ATOM 801 C CA . GLY A 1 107 ? 15.523 -17.469 -1.294 1 95.62 107 GLY A CA 1
ATOM 802 C C . GLY A 1 107 ? 15.43 -16.203 -2.125 1 95.62 107 GLY A C 1
ATOM 803 O O . GLY A 1 107 ? 14.438 -15.469 -2.041 1 95.62 107 GLY A O 1
ATOM 804 N N . TRP A 1 108 ? 16.5 -15.844 -2.801 1 94.5 108 TRP A N 1
ATOM 805 C CA . TRP A 1 108 ? 16.656 -14.641 -3.607 1 94.5 108 TRP A CA 1
ATOM 806 C C . TRP A 1 108 ? 16.812 -14.992 -5.082 1 94.5 108 TRP A C 1
ATOM 808 O O . TRP A 1 108 ? 17.938 -15.023 -5.602 1 94.5 108 TRP A O 1
ATOM 818 N N . ALA A 1 109 ? 15.703 -15.195 -5.758 1 92.94 109 ALA A N 1
ATOM 819 C CA . ALA A 1 109 ? 15.758 -15.672 -7.137 1 92.94 109 ALA A CA 1
ATOM 820 C C . ALA A 1 109 ? 16.375 -14.617 -8.055 1 92.94 109 ALA A C 1
ATOM 822 O O . ALA A 1 109 ? 17.062 -14.961 -9.016 1 92.94 109 ALA A O 1
ATOM 823 N N . PHE A 1 110 ? 16.172 -13.281 -7.766 1 95.19 110 PHE A N 1
ATOM 824 C CA . PHE A 1 110 ? 16.641 -12.188 -8.602 1 95.19 110 PHE A CA 1
ATOM 825 C C . PHE A 1 110 ? 17.531 -11.25 -7.809 1 95.19 110 PHE A C 1
ATOM 827 O O . PHE A 1 110 ? 17.188 -10.82 -6.707 1 95.19 110 PHE A O 1
ATOM 834 N N . PRO A 1 111 ? 18.562 -10.828 -8.406 1 95.56 111 PRO A N 1
ATOM 835 C CA . PRO A 1 111 ? 19.5 -9.977 -7.676 1 95.56 111 PRO A CA 1
ATOM 836 C C . PRO A 1 111 ? 18.891 -8.648 -7.246 1 95.56 111 PRO A C 1
ATOM 838 O O . PRO A 1 111 ? 19.234 -8.109 -6.199 1 95.56 111 PRO A O 1
ATOM 841 N N . TRP A 1 112 ? 18.031 -8.172 -8.062 1 95.88 112 TRP A N 1
ATOM 842 C CA . TRP A 1 112 ? 17.469 -6.867 -7.742 1 95.88 112 TRP A CA 1
ATOM 843 C C . TRP A 1 112 ? 16.578 -6.945 -6.5 1 95.88 112 TRP A C 1
ATOM 845 O O . TRP A 1 112 ? 16.391 -5.949 -5.797 1 95.88 112 TRP A O 1
ATOM 855 N N . LEU A 1 113 ? 16.047 -8.094 -6.184 1 96.62 113 LEU A N 1
ATOM 856 C CA . LEU A 1 113 ? 15.234 -8.25 -4.984 1 96.62 113 LEU A CA 1
ATOM 857 C C . LEU A 1 113 ? 16.062 -8.016 -3.729 1 96.62 113 LEU A C 1
ATOM 859 O O . LEU A 1 113 ? 15.625 -7.32 -2.809 1 96.62 113 LEU A O 1
ATOM 863 N N . ARG A 1 114 ? 17.25 -8.562 -3.727 1 96.75 114 ARG A N 1
ATOM 864 C CA . ARG A 1 114 ? 18.141 -8.391 -2.582 1 96.75 114 ARG A CA 1
ATOM 865 C C . ARG A 1 114 ? 18.578 -6.934 -2.455 1 96.75 114 ARG A C 1
ATOM 867 O O . ARG A 1 114 ? 18.641 -6.391 -1.352 1 96.75 114 ARG A O 1
ATOM 874 N N . ARG A 1 115 ? 18.922 -6.328 -3.555 1 97.56 115 ARG A N 1
ATOM 875 C CA . ARG A 1 115 ? 19.359 -4.934 -3.551 1 97.56 115 ARG A CA 1
ATOM 876 C C . ARG A 1 115 ? 18.234 -4.016 -3.084 1 97.56 115 ARG A C 1
ATOM 878 O O . ARG A 1 115 ? 18.469 -3.08 -2.314 1 97.56 115 ARG A O 1
ATOM 885 N N . ALA A 1 116 ? 17.031 -4.27 -3.6 1 97.56 116 ALA A N 1
ATOM 886 C CA . ALA A 1 116 ? 15.875 -3.49 -3.176 1 97.56 116 ALA A CA 1
ATOM 887 C C . ALA A 1 116 ? 15.641 -3.631 -1.675 1 97.56 116 ALA A C 1
ATOM 889 O O . ALA A 1 116 ? 15.352 -2.646 -0.99 1 97.56 116 ALA A O 1
ATOM 890 N N . THR A 1 117 ? 15.805 -4.816 -1.16 1 98.62 117 THR A N 1
ATOM 891 C CA . THR A 1 117 ? 15.617 -5.09 0.26 1 98.62 117 THR A CA 1
ATOM 892 C C . THR A 1 117 ? 16.609 -4.293 1.101 1 98.62 117 THR A C 1
ATOM 894 O O . THR A 1 117 ? 16.219 -3.623 2.061 1 98.62 117 THR A O 1
ATOM 897 N N . ILE A 1 118 ? 17.844 -4.32 0.725 1 98.5 118 ILE A N 1
ATOM 898 C CA . ILE A 1 118 ? 18.875 -3.586 1.445 1 98.5 118 ILE A CA 1
ATOM 899 C C . ILE A 1 118 ? 18.578 -2.09 1.407 1 98.5 118 ILE A C 1
ATOM 901 O O . ILE A 1 118 ? 18.641 -1.41 2.434 1 98.5 118 ILE A O 1
ATOM 905 N N . ALA A 1 119 ? 18.25 -1.627 0.207 1 98.44 119 ALA A N 1
ATOM 906 C CA . ALA A 1 119 ? 17.953 -0.208 0.056 1 98.44 119 ALA A CA 1
ATOM 907 C C . ALA A 1 119 ? 16.75 0.187 0.917 1 98.44 119 ALA A C 1
ATOM 909 O O . ALA A 1 119 ? 16.75 1.255 1.534 1 98.44 119 ALA A O 1
ATOM 910 N N . GLU A 1 120 ? 15.75 -0.604 0.979 1 98.81 120 GLU A N 1
ATOM 911 C CA . GLU A 1 120 ? 14.539 -0.325 1.745 1 98.81 120 GLU A CA 1
ATOM 912 C C . GLU A 1 120 ? 14.836 -0.256 3.24 1 98.81 120 GLU A C 1
ATOM 914 O O . GLU A 1 120 ? 14.242 0.552 3.959 1 98.81 120 GLU A O 1
ATOM 919 N N . ILE A 1 121 ? 15.75 -1.044 3.682 1 98.81 121 ILE A N 1
ATOM 920 C CA . ILE A 1 121 ? 16.047 -1.107 5.109 1 98.81 121 ILE A CA 1
ATOM 921 C C . ILE A 1 121 ? 17.031 -0.009 5.484 1 98.81 121 ILE A C 1
ATOM 923 O O . ILE A 1 121 ? 16.906 0.626 6.531 1 98.81 121 ILE A O 1
ATOM 927 N N . VAL A 1 122 ? 17.938 0.383 4.613 1 98.69 122 VAL A N 1
ATOM 928 C CA . VAL A 1 122 ? 19.078 1.218 4.973 1 98.69 122 VAL A CA 1
ATOM 929 C C . VAL A 1 122 ? 18.812 2.666 4.578 1 98.69 122 VAL A C 1
ATOM 931 O O . VAL A 1 122 ? 19.109 3.592 5.336 1 98.69 122 VAL A O 1
ATOM 934 N N . VAL A 1 123 ? 18.188 2.883 3.457 1 98.38 123 VAL A N 1
ATOM 935 C CA . VAL A 1 123 ? 18.141 4.211 2.854 1 98.38 123 VAL A CA 1
ATOM 936 C C . VAL A 1 123 ? 17.188 5.102 3.654 1 98.38 123 VAL A C 1
ATOM 938 O O . VAL A 1 123 ? 17.516 6.246 3.969 1 98.38 123 VAL A O 1
ATOM 941 N N . PRO A 1 124 ? 16.094 4.617 4.082 1 98.5 124 PRO A N 1
ATOM 942 C CA . PRO A 1 124 ? 15.172 5.523 4.781 1 98.5 124 PRO A CA 1
ATOM 943 C C . PRO A 1 124 ? 15.758 6.066 6.082 1 98.5 124 PRO A C 1
ATOM 945 O O . PRO A 1 124 ? 15.711 7.273 6.328 1 98.5 124 PRO A O 1
ATOM 948 N N . PRO A 1 125 ? 16.344 5.281 6.965 1 98.12 125 PRO A N 1
ATOM 949 C CA . PRO A 1 125 ? 16.953 5.867 8.156 1 98.12 125 PRO A CA 1
ATOM 950 C C . PRO A 1 125 ? 18.047 6.883 7.816 1 98.12 125 PRO A C 1
ATOM 952 O O . PRO A 1 125 ? 18.219 7.879 8.523 1 98.12 125 PRO A O 1
ATOM 955 N N . LEU A 1 126 ? 18.781 6.652 6.762 1 97.56 126 LEU A N 1
ATOM 956 C CA . LEU A 1 126 ? 19.812 7.602 6.367 1 97.56 126 LEU A CA 1
ATOM 957 C C . LEU A 1 126 ? 19.203 8.922 5.906 1 97.56 126 LEU A C 1
ATOM 959 O O . LEU A 1 126 ? 19.672 9.992 6.285 1 97.56 126 LEU A O 1
ATOM 963 N N . ILE A 1 127 ? 18.172 8.82 5.078 1 97.06 127 ILE A N 1
ATOM 964 C CA . ILE A 1 127 ? 17.5 10.031 4.621 1 97.06 127 ILE A CA 1
ATOM 965 C C . ILE A 1 127 ? 16.938 10.789 5.82 1 97.06 127 ILE A C 1
ATOM 967 O O . ILE A 1 127 ? 17 12.023 5.859 1 97.06 127 ILE A O 1
ATOM 971 N N . TYR A 1 128 ? 16.422 10.031 6.746 1 96.31 128 TYR A N 1
ATOM 972 C CA . TYR A 1 128 ? 15.867 10.68 7.926 1 96.31 128 TYR A CA 1
ATOM 973 C C . TYR A 1 128 ? 16.953 11.398 8.719 1 96.31 128 TYR A C 1
ATOM 975 O O . TYR A 1 128 ? 16.844 12.594 9 1 96.31 128 TYR A O 1
ATOM 983 N N . TRP A 1 129 ? 18.016 10.734 9.047 1 95.56 129 TRP A N 1
ATOM 984 C CA . TRP A 1 129 ? 19.031 11.25 9.953 1 95.56 129 TRP A CA 1
ATOM 985 C C . TRP A 1 129 ? 19.844 12.359 9.289 1 95.56 129 TRP A C 1
ATOM 987 O O . TRP A 1 129 ? 20.188 13.352 9.93 1 95.56 129 TRP A O 1
ATOM 997 N N . PHE A 1 130 ? 20.062 12.273 7.969 1 94.81 130 PHE A N 1
ATOM 998 C CA . PHE A 1 130 ? 20.969 13.219 7.324 1 94.81 130 PHE A CA 1
ATOM 999 C C . PHE A 1 130 ? 20.188 14.258 6.531 1 94.81 130 PHE A C 1
ATOM 1001 O O . PHE A 1 130 ? 20.75 15.258 6.082 1 94.81 130 PHE A O 1
ATOM 1008 N N . GLY A 1 131 ? 18.938 14 6.332 1 94.94 131 GLY A N 1
ATOM 1009 C CA . GLY A 1 131 ? 18.141 14.93 5.535 1 94.94 131 GLY A CA 1
ATOM 1010 C C . GLY A 1 131 ? 16.984 15.539 6.301 1 94.94 131 GLY A C 1
ATOM 1011 O O . GLY A 1 131 ? 17.047 16.703 6.695 1 94.94 131 GLY A O 1
ATOM 1012 N N . ILE A 1 132 ? 16.062 14.727 6.715 1 95.19 132 ILE A N 1
ATOM 1013 C CA . ILE A 1 132 ? 14.797 15.172 7.27 1 95.19 132 ILE A CA 1
ATOM 1014 C C . ILE A 1 132 ? 15.031 15.891 8.602 1 95.19 132 ILE A C 1
ATOM 1016 O O . ILE A 1 132 ? 14.406 16.922 8.883 1 95.19 132 ILE A O 1
ATOM 1020 N N . ARG A 1 133 ? 15.852 15.391 9.406 1 94.69 133 ARG A N 1
ATOM 1021 C CA . ARG A 1 133 ? 16.109 15.953 10.727 1 94.69 133 ARG A CA 1
ATOM 1022 C C . ARG A 1 133 ? 16.594 17.391 10.625 1 94.69 133 ARG A C 1
ATOM 1024 O O . ARG A 1 133 ? 16.453 18.172 11.578 1 94.69 133 ARG A O 1
ATOM 1031 N N . LYS A 1 134 ? 17.125 17.781 9.555 1 94.69 134 LYS A N 1
ATOM 1032 C CA . LYS A 1 134 ? 17.641 19.141 9.367 1 94.69 134 LYS A CA 1
ATOM 1033 C C . LYS A 1 134 ? 16.5 20.141 9.188 1 94.69 134 LYS A C 1
ATOM 1035 O O . LYS A 1 134 ? 16.719 21.359 9.25 1 94.69 134 LYS A O 1
ATOM 1040 N N . TYR A 1 135 ? 15.344 19.625 8.938 1 93.75 135 TYR A N 1
ATOM 1041 C CA . TYR A 1 135 ? 14.172 20.469 8.766 1 93.75 135 TYR A CA 1
ATOM 1042 C C . TYR A 1 135 ? 13.477 20.719 10.102 1 93.75 135 TYR A C 1
ATOM 1044 O O . TYR A 1 135 ? 12.547 21.516 10.18 1 93.75 135 TYR A O 1
ATOM 1052 N N . ILE A 1 136 ? 13.82 19.938 11.094 1 90.81 136 ILE A N 1
ATOM 1053 C CA . ILE A 1 136 ? 13.086 19.984 12.352 1 90.81 136 ILE A CA 1
ATOM 1054 C C . ILE A 1 136 ? 14 20.5 13.461 1 90.81 136 ILE A C 1
ATOM 1056 O O . ILE A 1 136 ? 15.219 20.297 13.414 1 90.81 136 ILE A O 1
ATOM 1060 N N . MET B 1 1 ? -27.391 19.531 14.547 1 65.5 1 MET B N 1
ATOM 1061 C CA . MET B 1 1 ? -27.438 18.188 15.125 1 65.5 1 MET B CA 1
ATOM 1062 C C . MET B 1 1 ? -26.703 17.188 14.234 1 65.5 1 MET B C 1
ATOM 1064 O O . MET B 1 1 ? -25.891 16.406 14.719 1 65.5 1 MET B O 1
ATOM 1068 N N . SER B 1 2 ? -26.859 17.297 12.922 1 71.56 2 SER B N 1
ATOM 1069 C CA . SER B 1 2 ? -26.234 16.375 11.969 1 71.56 2 SER B CA 1
ATOM 1070 C C . SER B 1 2 ? -24.734 16.594 11.898 1 71.56 2 SER B C 1
ATOM 1072 O O . SER B 1 2 ? -23.953 15.641 11.898 1 71.56 2 SER B O 1
ATOM 1074 N N . ALA B 1 3 ? -24.375 17.719 11.977 1 72.31 3 ALA B N 1
ATOM 1075 C CA . ALA B 1 3 ? -22.938 18.031 11.93 1 72.31 3 ALA B CA 1
ATOM 1076 C C . ALA B 1 3 ? -22.234 17.5 13.172 1 72.31 3 ALA B C 1
ATOM 1078 O O . ALA B 1 3 ? -21.156 16.906 13.07 1 72.31 3 ALA B O 1
ATOM 1079 N N . LEU B 1 4 ? -22.797 17.828 14.32 1 78.12 4 LEU B N 1
ATOM 1080 C CA . LEU B 1 4 ? -22.203 17.359 15.57 1 78.12 4 LEU B CA 1
ATOM 1081 C C . LEU B 1 4 ? -22.094 15.844 15.586 1 78.12 4 LEU B C 1
ATOM 1083 O O . LEU B 1 4 ? -21.078 15.305 16.047 1 78.12 4 LEU B O 1
ATOM 1087 N N . THR B 1 5 ? -23.078 15.234 15.141 1 79.31 5 THR B N 1
ATOM 1088 C CA . THR B 1 5 ? -23.031 13.773 15.07 1 79.31 5 THR B CA 1
ATOM 1089 C C . THR B 1 5 ? -21.938 13.305 14.133 1 79.31 5 THR B C 1
ATOM 1091 O O . THR B 1 5 ? -21.188 12.375 14.445 1 79.31 5 THR B O 1
ATOM 1094 N N . SER B 1 6 ? -21.797 13.922 13.07 1 80.62 6 SER B N 1
ATOM 1095 C CA . SER B 1 6 ? -20.75 13.57 12.102 1 80.62 6 SER B CA 1
ATOM 1096 C C . SER B 1 6 ? -19.359 13.766 12.695 1 80.62 6 SER B C 1
ATOM 1098 O O . SER B 1 6 ? -18.484 12.93 12.508 1 80.62 6 SER B O 1
ATOM 1100 N N . ILE B 1 7 ? -19.266 14.727 13.375 1 85.62 7 ILE B N 1
ATOM 1101 C CA . ILE B 1 7 ? -17.969 15.055 13.977 1 85.62 7 ILE B CA 1
ATOM 1102 C C . ILE B 1 7 ? -17.625 14.031 15.062 1 85.62 7 ILE B C 1
ATOM 1104 O O . ILE B 1 7 ? -16.453 13.719 15.281 1 85.62 7 ILE B O 1
ATOM 1108 N N . GLN B 1 8 ? -18.562 13.508 15.664 1 88.94 8 GLN B N 1
ATOM 1109 C CA . GLN B 1 8 ? -18.344 12.516 16.719 1 88.94 8 GLN B CA 1
ATOM 1110 C C . GLN B 1 8 ? -18.047 11.141 16.109 1 88.94 8 GLN B C 1
ATOM 1112 O O . GLN B 1 8 ? -17.234 10.383 16.656 1 88.94 8 GLN B O 1
ATOM 1117 N N . PHE B 1 9 ? -18.594 10.898 14.984 1 93.81 9 PHE B N 1
ATOM 1118 C CA . PHE B 1 9 ? -18.531 9.539 14.469 1 93.81 9 PHE B CA 1
ATOM 1119 C C . PHE B 1 9 ? -17.406 9.383 13.461 1 93.81 9 PHE B C 1
ATOM 1121 O O . PHE B 1 9 ? -16.891 8.281 13.25 1 93.81 9 PHE B O 1
ATOM 1128 N N . THR B 1 10 ? -17 10.445 12.836 1 96.56 10 THR B N 1
ATOM 1129 C CA . THR B 1 10 ? -16 10.391 11.773 1 96.56 10 THR B CA 1
ATOM 1130 C C . THR B 1 10 ? -14.695 9.805 12.281 1 96.56 10 THR B C 1
ATOM 1132 O O . THR B 1 10 ? -14.133 8.891 11.664 1 96.56 10 THR B O 1
ATOM 1135 N N . PRO B 1 11 ? -14.188 10.188 13.484 1 97.31 11 PRO B N 1
ATOM 1136 C CA . PRO B 1 11 ? -12.938 9.594 13.961 1 97.31 11 PRO B CA 1
ATOM 1137 C C . PRO B 1 11 ? -13.062 8.094 14.227 1 97.31 11 PRO B C 1
ATOM 1139 O O . PRO B 1 11 ? -12.102 7.352 14.016 1 97.31 11 PRO B O 1
ATOM 1142 N N . ILE B 1 12 ? -14.156 7.664 14.688 1 97.25 12 ILE B N 1
ATOM 1143 C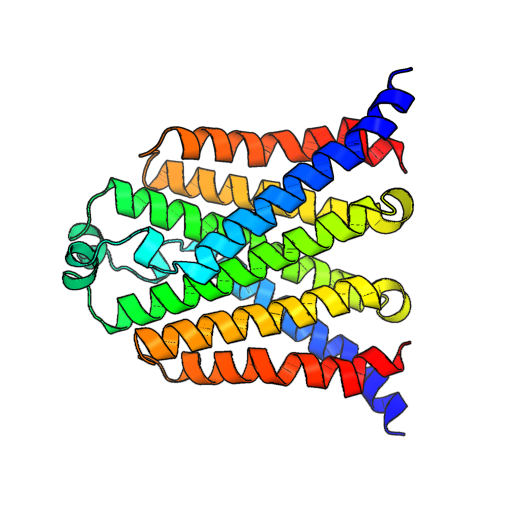 CA . ILE B 1 12 ? -14.375 6.246 14.969 1 97.25 12 ILE B CA 1
ATOM 1144 C C . ILE B 1 12 ? -14.328 5.453 13.664 1 97.25 12 ILE B C 1
ATOM 1146 O O . ILE B 1 12 ? -13.68 4.402 13.594 1 97.25 12 ILE B O 1
ATOM 1150 N N . LEU B 1 13 ? -15.008 5.906 12.633 1 97.75 13 LEU B N 1
ATOM 1151 C CA . LEU B 1 13 ? -14.992 5.262 11.328 1 97.75 13 LEU B CA 1
ATOM 1152 C C . LEU B 1 13 ? -13.578 5.188 10.773 1 97.75 13 LEU B C 1
ATOM 1154 O O . LEU B 1 13 ? -13.156 4.145 10.266 1 97.75 13 LEU B O 1
ATOM 1158 N N . LEU B 1 14 ? -12.859 6.25 10.891 1 98.56 14 LEU B N 1
ATOM 1159 C CA . LEU B 1 14 ? -11.5 6.301 10.367 1 98.56 14 LEU B CA 1
ATOM 1160 C C . LEU B 1 14 ? -10.578 5.375 11.148 1 98.56 14 LEU B C 1
ATOM 1162 O O . LEU B 1 14 ? -9.664 4.77 10.578 1 98.56 14 LEU B O 1
ATOM 1166 N N . LYS B 1 15 ? -10.781 5.273 12.445 1 98.56 15 LYS B N 1
ATOM 1167 C CA . LYS B 1 15 ? -10.016 4.312 13.234 1 98.56 15 LYS B CA 1
ATOM 1168 C C . LYS B 1 15 ? -10.312 2.883 12.797 1 98.56 15 LYS B C 1
ATOM 1170 O O . LYS B 1 15 ? -9.43 2.023 12.82 1 98.56 15 LYS B O 1
ATOM 1175 N N . GLY B 1 16 ? -11.562 2.648 12.461 1 98.38 16 GLY B N 1
ATOM 1176 C CA . GLY B 1 16 ? -11.906 1.359 11.883 1 98.38 16 GLY B CA 1
ATOM 1177 C C . GLY B 1 16 ? -11.188 1.075 10.586 1 98.38 16 GLY B C 1
ATOM 1178 O O . GLY B 1 16 ? -10.664 -0.024 10.383 1 98.38 16 GLY B O 1
ATOM 1179 N N . VAL B 1 17 ? -11.156 2.062 9.672 1 98.5 17 VAL B N 1
ATOM 1180 C CA . VAL B 1 17 ? -10.43 1.941 8.414 1 98.5 17 VAL B CA 1
ATOM 1181 C C . VAL B 1 17 ? -8.953 1.662 8.688 1 98.5 17 VAL B C 1
ATOM 1183 O O . VAL B 1 17 ? -8.359 0.769 8.078 1 98.5 17 VAL B O 1
ATOM 1186 N N . SER B 1 18 ? -8.414 2.422 9.625 1 98.88 18 SER B N 1
ATOM 1187 C CA . SER B 1 18 ? -7.027 2.219 10.031 1 98.88 18 SER B CA 1
ATOM 1188 C C . SER B 1 18 ? -6.793 0.786 10.5 1 98.88 18 SER B C 1
ATOM 1190 O O . SER B 1 18 ? -5.824 0.144 10.086 1 98.88 18 SER B O 1
ATOM 1192 N N . ALA B 1 19 ? -7.641 0.257 11.32 1 98.81 19 ALA B N 1
ATOM 1193 C CA . ALA B 1 19 ? -7.512 -1.1 11.852 1 98.81 19 ALA B CA 1
ATOM 1194 C C . ALA B 1 19 ? -7.57 -2.131 10.727 1 98.81 19 ALA B C 1
ATOM 1196 O O . ALA B 1 19 ? -6.828 -3.115 10.734 1 98.81 19 ALA B O 1
ATOM 1197 N N . VAL B 1 20 ? -8.445 -1.918 9.797 1 98.69 20 VAL B N 1
ATOM 1198 C CA . VAL B 1 20 ? -8.586 -2.838 8.672 1 98.69 20 VAL B CA 1
ATOM 1199 C C . VAL B 1 20 ? -7.301 -2.84 7.84 1 98.69 20 VAL B C 1
ATOM 1201 O O . VAL B 1 20 ? -6.801 -3.9 7.465 1 98.69 20 VAL B O 1
ATOM 1204 N N . PHE B 1 21 ? -6.75 -1.631 7.559 1 98.88 21 PHE B N 1
ATOM 1205 C CA . PHE B 1 21 ? -5.512 -1.53 6.801 1 98.88 21 PHE B CA 1
ATOM 1206 C C . PHE B 1 21 ? -4.375 -2.25 7.523 1 98.88 21 PHE B C 1
ATOM 1208 O O . PHE B 1 21 ? -3.635 -3.021 6.91 1 98.88 21 PHE B O 1
ATOM 1215 N N . LEU B 1 22 ? -4.273 -2.023 8.805 1 98.88 22 LEU B N 1
ATOM 1216 C CA . LEU B 1 22 ? -3.205 -2.625 9.594 1 98.88 22 LEU B CA 1
ATOM 1217 C C . LEU B 1 22 ? -3.332 -4.145 9.609 1 98.88 22 LEU B C 1
ATOM 1219 O O . LEU B 1 22 ? -2.338 -4.855 9.453 1 98.88 22 LEU B O 1
ATOM 1223 N N . TYR B 1 23 ? -4.504 -4.633 9.781 1 98.75 23 TYR B N 1
ATOM 1224 C CA . TYR B 1 23 ? -4.73 -6.07 9.836 1 98.75 23 TYR B CA 1
ATOM 1225 C C . TYR B 1 23 ? -4.453 -6.719 8.484 1 98.75 23 TYR B C 1
ATOM 1227 O O . TYR B 1 23 ? -3.703 -7.691 8.398 1 98.75 23 TYR B O 1
ATOM 1235 N N . GLN B 1 24 ? -5.102 -6.184 7.449 1 98.44 24 GLN B N 1
ATOM 1236 C CA . GLN B 1 24 ? -4.961 -6.789 6.129 1 98.44 24 GLN B CA 1
ATOM 1237 C C . GLN B 1 24 ? -3.523 -6.688 5.625 1 98.44 24 GLN B C 1
ATOM 1239 O O . GLN B 1 24 ? -3.004 -7.625 5.016 1 98.44 24 GLN B O 1
ATOM 1244 N N . GLY B 1 25 ? -2.93 -5.523 5.797 1 98.81 25 GLY B N 1
ATOM 1245 C CA . GLY B 1 25 ? -1.521 -5.398 5.453 1 98.81 25 GLY B CA 1
ATOM 1246 C C . GLY B 1 25 ? -0.633 -6.352 6.234 1 98.81 25 GLY B C 1
ATOM 1247 O O . GLY B 1 25 ? 0.262 -6.98 5.668 1 98.81 25 GLY B O 1
ATOM 1248 N N . GLY B 1 26 ? -0.876 -6.469 7.523 1 98.75 26 GLY B N 1
ATOM 1249 C CA . GLY B 1 26 ? -0.124 -7.402 8.344 1 98.75 26 GLY B CA 1
ATOM 1250 C C . GLY B 1 26 ? -0.281 -8.844 7.906 1 98.75 26 GLY B C 1
ATOM 1251 O O . GLY B 1 26 ? 0.678 -9.617 7.941 1 98.75 26 GLY B O 1
ATOM 1252 N N . ASP B 1 27 ? -1.456 -9.195 7.551 1 98.62 27 ASP B N 1
ATOM 1253 C CA . ASP B 1 27 ? -1.722 -10.539 7.051 1 98.62 27 ASP B CA 1
ATOM 1254 C C . ASP B 1 27 ? -0.89 -10.836 5.805 1 98.62 27 ASP B C 1
ATOM 1256 O O . ASP B 1 27 ? -0.34 -11.93 5.664 1 98.62 27 ASP B O 1
ATOM 1260 N N . HIS B 1 28 ? -0.77 -9.867 4.902 1 98.69 28 HIS B N 1
ATOM 1261 C CA . HIS B 1 28 ? 0.048 -10.023 3.703 1 98.69 28 HIS B CA 1
ATOM 1262 C C . HIS B 1 28 ? 1.53 -10.094 4.055 1 98.69 28 HIS B C 1
ATOM 1264 O O . HIS B 1 28 ? 2.279 -10.859 3.447 1 98.69 28 HIS B O 1
ATOM 1270 N N . VAL B 1 29 ? 1.936 -9.305 5.012 1 98.81 29 VAL B N 1
ATOM 1271 C CA . VAL B 1 29 ? 3.322 -9.312 5.461 1 98.81 29 VAL B CA 1
ATOM 1272 C C . VAL B 1 29 ? 3.678 -10.68 6.031 1 98.81 29 VAL B C 1
ATOM 1274 O O . VAL B 1 29 ? 4.727 -11.242 5.707 1 98.81 29 VAL B O 1
ATOM 1277 N N . VAL B 1 30 ? 2.852 -11.266 6.812 1 98.62 30 VAL B N 1
ATOM 1278 C CA . VAL B 1 30 ? 3.141 -12.492 7.543 1 98.62 30 VAL B CA 1
ATOM 1279 C C . VAL B 1 30 ? 3.025 -13.695 6.602 1 98.62 30 VAL B C 1
ATOM 1281 O O . VAL B 1 30 ? 3.891 -14.57 6.598 1 98.62 30 VAL B O 1
ATOM 1284 N N . GLN B 1 31 ? 1.993 -13.727 5.777 1 98.56 31 GLN B N 1
ATOM 1285 C CA . GLN B 1 31 ? 1.687 -14.938 5.027 1 98.56 31 GLN B CA 1
ATOM 1286 C C . GLN B 1 31 ? 2.352 -14.922 3.654 1 98.56 31 GLN B C 1
ATOM 1288 O O . GLN B 1 31 ? 2.676 -15.969 3.102 1 98.56 31 GLN B O 1
ATOM 1293 N N . GLY B 1 32 ? 2.512 -13.719 3.043 1 98.38 32 GLY B N 1
ATOM 1294 C CA . GLY B 1 32 ? 3.021 -13.648 1.683 1 98.38 32 GLY B CA 1
ATOM 1295 C C . GLY B 1 32 ? 2.219 -14.477 0.698 1 98.38 32 GLY B C 1
ATOM 1296 O O . GLY B 1 32 ? 0.985 -14.453 0.724 1 98.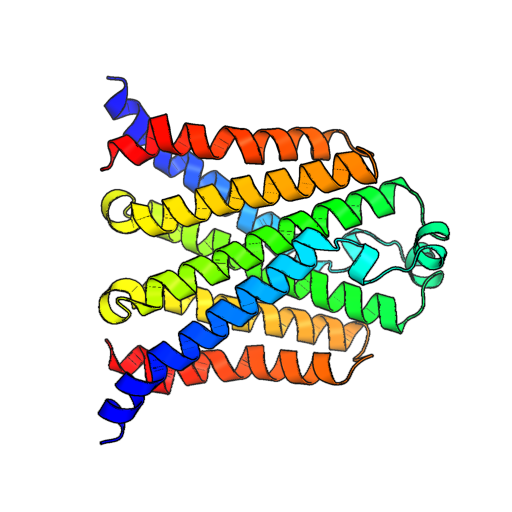38 32 GLY B O 1
ATOM 1297 N N . VAL B 1 33 ? 2.875 -15.195 -0.107 1 98.56 33 VAL B N 1
ATOM 1298 C CA . VAL B 1 33 ? 2.24 -15.945 -1.185 1 98.56 33 VAL B CA 1
ATOM 1299 C C . VAL B 1 33 ? 1.479 -17.141 -0.605 1 98.56 33 VAL B C 1
ATOM 1301 O O . VAL B 1 33 ? 0.592 -17.688 -1.257 1 98.56 33 VAL B O 1
ATOM 1304 N N . LYS B 1 34 ? 1.798 -17.578 0.583 1 98.5 34 LYS B N 1
ATOM 1305 C CA . LYS B 1 34 ? 1.13 -18.703 1.222 1 98.5 34 LYS B CA 1
ATOM 1306 C C . LYS B 1 34 ? -0.337 -18.391 1.501 1 98.5 34 LYS B C 1
ATOM 1308 O O . LYS B 1 34 ? -1.138 -19.297 1.739 1 98.5 34 LYS B O 1
ATOM 1313 N N . LYS B 1 35 ? -0.603 -17.156 1.505 1 97.88 35 LYS B N 1
ATOM 1314 C CA . LYS B 1 35 ? -1.989 -16.734 1.702 1 97.88 35 LYS B CA 1
ATOM 1315 C C . LYS B 1 35 ? -2.877 -17.234 0.562 1 97.88 35 LYS B C 1
ATOM 1317 O O . LYS B 1 35 ? -4.082 -17.422 0.745 1 97.88 35 LYS B O 1
ATOM 1322 N N . TYR B 1 36 ? -2.316 -17.453 -0.587 1 97.94 36 TYR B N 1
ATOM 1323 C CA . TYR B 1 36 ? -3.119 -17.672 -1.784 1 97.94 36 TYR B CA 1
ATOM 1324 C C . TYR B 1 36 ? -2.816 -19.031 -2.398 1 97.94 36 TYR B C 1
ATOM 1326 O O . TYR B 1 36 ? -3.699 -19.672 -2.982 1 97.94 36 TYR B O 1
ATOM 1334 N N . LEU B 1 37 ? -1.572 -19.422 -2.246 1 98.56 37 LEU B N 1
ATOM 1335 C CA . LEU B 1 37 ? -1.147 -20.656 -2.895 1 98.56 37 LEU B CA 1
ATOM 1336 C C . LEU B 1 37 ? -0.813 -21.719 -1.86 1 98.56 37 LEU B C 1
ATOM 1338 O O . LEU B 1 37 ? 0.048 -21.516 -1.002 1 98.56 37 LEU B O 1
ATOM 1342 N N . SER B 1 38 ? -1.452 -22.859 -1.984 1 98.31 38 SER B N 1
ATOM 1343 C CA . SER B 1 38 ? -1.099 -24.016 -1.175 1 98.31 38 SER B CA 1
ATOM 1344 C C . SER B 1 38 ? 0.27 -24.578 -1.564 1 98.31 38 SER B C 1
ATOM 1346 O O . SER B 1 38 ? 0.819 -24.203 -2.605 1 98.31 38 SER B O 1
ATOM 1348 N N . PRO B 1 39 ? 0.815 -25.422 -0.703 1 97.88 39 PRO B N 1
ATOM 1349 C CA . PRO B 1 39 ? 2.08 -26.047 -1.094 1 97.88 39 PRO B CA 1
ATOM 1350 C C . PRO B 1 39 ? 1.996 -26.75 -2.447 1 97.88 39 PRO B C 1
ATOM 1352 O O . PRO B 1 39 ? 2.926 -26.656 -3.252 1 97.88 39 PRO B O 1
ATOM 1355 N N . ASP B 1 40 ? 0.893 -27.406 -2.732 1 98.31 40 ASP B N 1
ATOM 1356 C CA . ASP B 1 40 ? 0.703 -28.094 -4.004 1 98.31 40 ASP B CA 1
ATOM 1357 C C . ASP B 1 40 ? 0.646 -27.109 -5.164 1 98.31 40 ASP B C 1
ATOM 1359 O O . ASP B 1 40 ? 1.188 -27.375 -6.238 1 98.31 40 ASP B O 1
ATOM 1363 N N . ASP B 1 41 ? -0.07 -26.016 -4.965 1 98.38 41 ASP B N 1
ATOM 1364 C CA . ASP B 1 41 ? -0.148 -25 -6.004 1 98.38 41 ASP B CA 1
ATOM 1365 C C . ASP B 1 41 ? 1.231 -24.422 -6.309 1 98.38 41 ASP B C 1
ATOM 1367 O O . ASP B 1 41 ? 1.581 -24.219 -7.473 1 98.38 41 ASP B O 1
ATOM 1371 N N . ARG B 1 42 ? 2.029 -24.125 -5.266 1 98.06 42 ARG B N 1
ATOM 1372 C CA . ARG B 1 42 ? 3.367 -23.562 -5.445 1 98.06 42 ARG B CA 1
ATOM 1373 C C . ARG B 1 42 ? 4.27 -24.531 -6.199 1 98.06 42 ARG B C 1
ATOM 1375 O O . ARG B 1 42 ? 5.109 -24.109 -6.996 1 98.06 42 ARG B O 1
ATOM 1382 N N . ALA B 1 43 ? 4.031 -25.75 -6.02 1 98.06 43 ALA B N 1
ATOM 1383 C CA . ALA B 1 43 ? 4.852 -26.766 -6.672 1 98.06 43 ALA B CA 1
ATOM 1384 C C . ALA B 1 43 ? 4.613 -26.781 -8.18 1 98.06 43 ALA B C 1
ATOM 1386 O O . ALA B 1 43 ? 5.434 -27.312 -8.938 1 98.06 43 ALA B O 1
ATOM 1387 N N . LYS B 1 44 ? 3.549 -26.266 -8.648 1 98.31 44 LYS B N 1
ATOM 1388 C CA . LYS B 1 44 ? 3.189 -26.266 -10.062 1 98.31 44 LYS B CA 1
ATOM 1389 C C . LYS B 1 44 ? 3.855 -25.109 -10.805 1 98.31 44 LYS B C 1
ATOM 1391 O O . LYS B 1 44 ? 3.822 -25.047 -12.039 1 98.31 44 LYS B O 1
ATOM 1396 N N . LEU B 1 45 ? 4.43 -24.172 -10.062 1 98.38 45 LEU B N 1
ATOM 1397 C CA . LEU B 1 45 ? 5.023 -22.969 -10.648 1 98.38 45 LEU B CA 1
ATOM 1398 C C . LEU B 1 45 ? 6.543 -22.984 -10.508 1 98.38 45 LEU B C 1
ATOM 1400 O O . LEU B 1 45 ? 7.074 -23.609 -9.578 1 98.38 45 LEU B O 1
ATOM 1404 N N . PRO B 1 46 ? 7.223 -22.281 -11.438 1 97.81 46 PRO B N 1
ATOM 1405 C CA . PRO B 1 46 ? 8.664 -22.125 -11.242 1 97.81 46 PRO B CA 1
ATOM 1406 C C . PRO B 1 46 ? 9.008 -21.469 -9.906 1 97.81 46 PRO B C 1
ATOM 1408 O O . PRO B 1 46 ? 8.336 -20.531 -9.484 1 97.81 46 PRO B O 1
ATOM 1411 N N . SER B 1 47 ? 10.062 -21.969 -9.273 1 97.31 47 SER B N 1
ATOM 1412 C CA . SER B 1 47 ? 10.43 -21.484 -7.941 1 97.31 47 SER B CA 1
ATOM 1413 C C . SER B 1 47 ? 10.781 -20 -7.957 1 97.31 47 SER B C 1
ATOM 1415 O O . SER B 1 47 ? 10.523 -19.297 -6.984 1 97.31 47 SER B O 1
ATOM 1417 N N . ASP B 1 48 ? 11.375 -19.5 -9.008 1 97.94 48 ASP B N 1
ATOM 1418 C CA . ASP B 1 48 ? 11.75 -18.094 -9.086 1 97.94 48 ASP B CA 1
ATOM 1419 C C . ASP B 1 48 ? 10.508 -17.203 -9.102 1 97.94 48 ASP B C 1
ATOM 1421 O O . ASP B 1 48 ? 10.523 -16.094 -8.547 1 97.94 48 ASP B O 1
ATOM 1425 N N . ILE B 1 49 ? 9.445 -17.703 -9.703 1 98.19 49 ILE B N 1
ATOM 1426 C CA . ILE B 1 49 ? 8.195 -16.953 -9.734 1 98.19 49 ILE B CA 1
ATOM 1427 C C . ILE B 1 49 ? 7.582 -16.906 -8.336 1 98.19 49 ILE B C 1
ATOM 1429 O O . ILE B 1 49 ? 7.09 -15.859 -7.902 1 98.19 49 ILE B O 1
ATOM 1433 N N . ILE B 1 50 ? 7.664 -18.016 -7.625 1 98.25 50 ILE B N 1
ATOM 1434 C CA . ILE B 1 50 ? 7.133 -18.062 -6.266 1 98.25 50 ILE B CA 1
ATOM 1435 C C . ILE B 1 50 ? 7.875 -17.062 -5.383 1 98.25 50 ILE B C 1
ATOM 1437 O O . ILE B 1 50 ? 7.25 -16.328 -4.621 1 98.25 50 ILE B O 1
ATOM 1441 N N . THR B 1 51 ? 9.18 -17.078 -5.496 1 97.88 51 THR B N 1
ATOM 1442 C CA . THR B 1 51 ? 9.992 -16.188 -4.668 1 97.88 51 THR B CA 1
ATOM 1443 C C . THR B 1 51 ? 9.672 -14.727 -4.957 1 97.88 51 THR B C 1
ATOM 1445 O O . THR B 1 51 ? 9.547 -13.922 -4.031 1 97.88 51 THR B O 1
ATOM 1448 N N . LEU B 1 52 ? 9.508 -14.383 -6.242 1 98.25 52 LEU B N 1
ATOM 1449 C CA . LEU B 1 52 ? 9.172 -13.016 -6.637 1 98.25 52 LEU B CA 1
ATOM 1450 C C . LEU B 1 52 ? 7.793 -12.625 -6.117 1 98.25 52 LEU B C 1
ATOM 1452 O O . LEU B 1 52 ? 7.629 -11.555 -5.523 1 98.25 52 LEU B O 1
ATOM 1456 N N . MET B 1 53 ? 6.848 -13.492 -6.309 1 98.56 53 MET B N 1
ATOM 1457 C CA . MET B 1 53 ? 5.484 -13.203 -5.871 1 98.56 53 MET B CA 1
ATOM 1458 C C . MET B 1 53 ? 5.422 -13.047 -4.355 1 98.56 53 MET B C 1
ATOM 1460 O O . MET B 1 53 ? 4.742 -12.148 -3.85 1 98.56 53 MET B O 1
ATOM 1464 N N . ASP B 1 54 ? 6.078 -13.898 -3.645 1 98.75 54 ASP B N 1
ATOM 1465 C CA . ASP B 1 54 ? 6.086 -13.828 -2.186 1 98.75 54 ASP B CA 1
ATOM 1466 C C . ASP B 1 54 ? 6.668 -12.508 -1.699 1 98.75 54 ASP B C 1
ATOM 1468 O O . ASP B 1 54 ? 6.07 -11.828 -0.863 1 98.75 54 ASP B O 1
ATOM 1472 N N . SER B 1 55 ? 7.852 -12.188 -2.236 1 98.75 55 SER B N 1
ATOM 1473 C CA . SER B 1 55 ? 8.531 -10.945 -1.862 1 98.75 55 SER B CA 1
ATOM 1474 C C . SER B 1 55 ? 7.637 -9.734 -2.117 1 98.75 55 SER B C 1
ATOM 1476 O O . SER B 1 55 ? 7.543 -8.836 -1.273 1 98.75 55 SER B O 1
ATOM 1478 N N . GLN B 1 56 ? 6.941 -9.727 -3.27 1 98.56 56 GLN B N 1
ATOM 1479 C CA . GLN B 1 56 ? 6.113 -8.586 -3.639 1 98.56 56 GLN B CA 1
ATOM 1480 C C . GLN B 1 56 ? 4.883 -8.484 -2.74 1 98.56 56 GLN B C 1
ATOM 1482 O O . GLN B 1 56 ? 4.496 -7.391 -2.326 1 98.56 56 GLN B O 1
ATOM 1487 N N . TYR B 1 57 ? 4.262 -9.594 -2.414 1 98.69 57 TYR B N 1
ATOM 1488 C CA . TYR B 1 57 ? 3.096 -9.555 -1.542 1 98.69 57 TYR B CA 1
ATOM 1489 C C . TYR B 1 57 ? 3.465 -9.039 -0.158 1 98.69 57 TYR B C 1
ATOM 1491 O O . TYR B 1 57 ? 2.74 -8.219 0.418 1 98.69 57 TYR B O 1
ATOM 1499 N N . ARG B 1 58 ? 4.562 -9.477 0.369 1 98.81 58 ARG B N 1
ATOM 1500 C CA . ARG B 1 58 ? 4.98 -9.031 1.694 1 98.81 58 ARG B CA 1
ATOM 1501 C C . ARG B 1 58 ? 5.32 -7.543 1.688 1 98.81 58 ARG B C 1
ATOM 1503 O O . ARG B 1 58 ? 4.906 -6.801 2.584 1 98.81 58 ARG B O 1
ATOM 1510 N N . PHE B 1 59 ? 6.047 -7.125 0.659 1 98.94 59 PHE B N 1
ATOM 1511 C CA . PHE B 1 59 ? 6.41 -5.719 0.519 1 98.94 59 PHE B CA 1
ATOM 1512 C C . PHE B 1 59 ? 5.16 -4.848 0.415 1 98.94 59 PHE B C 1
ATOM 1514 O O . PHE B 1 59 ? 5.016 -3.875 1.156 1 98.94 59 PHE B O 1
ATOM 1521 N N . LEU B 1 60 ? 4.25 -5.207 -0.496 1 98.88 60 LEU B N 1
ATOM 1522 C CA . LEU B 1 60 ? 3.035 -4.434 -0.729 1 98.88 60 LEU B CA 1
ATOM 1523 C C . LEU B 1 60 ? 2.154 -4.414 0.516 1 98.88 60 LEU B C 1
ATOM 1525 O O . LEU B 1 60 ? 1.521 -3.4 0.818 1 98.88 60 LEU B O 1
ATOM 1529 N N . GLY B 1 61 ? 2.143 -5.543 1.213 1 98.81 61 GLY B N 1
ATOM 1530 C CA . GLY B 1 61 ? 1.427 -5.578 2.479 1 98.81 61 GLY B CA 1
ATOM 1531 C C . GLY B 1 61 ? 1.96 -4.586 3.494 1 98.81 61 GLY B C 1
ATOM 1532 O O . GLY B 1 61 ? 1.186 -3.914 4.176 1 98.81 61 GLY B O 1
ATOM 1533 N N . GLY B 1 62 ? 3.229 -4.562 3.643 1 98.88 62 GLY B N 1
ATOM 1534 C CA . GLY B 1 62 ? 3.838 -3.596 4.543 1 98.88 62 GLY B CA 1
ATOM 1535 C C . GLY B 1 62 ? 3.506 -2.158 4.191 1 98.88 62 GLY B C 1
ATOM 1536 O O . GLY B 1 62 ? 3.184 -1.356 5.07 1 98.88 62 GLY B O 1
ATOM 1537 N N . MET B 1 63 ? 3.602 -1.869 2.896 1 98.88 63 MET B N 1
ATOM 1538 C CA . MET B 1 63 ? 3.291 -0.515 2.449 1 98.88 63 MET B CA 1
ATOM 1539 C C . MET B 1 63 ? 1.833 -0.17 2.732 1 98.88 63 MET B C 1
ATOM 1541 O O . MET B 1 63 ? 1.524 0.949 3.145 1 98.88 63 MET B O 1
ATOM 1545 N N . TYR B 1 64 ? 0.963 -1.171 2.498 1 98.88 64 TYR B N 1
ATOM 1546 C CA . TYR B 1 64 ? -0.457 -1.025 2.797 1 98.88 64 TYR B CA 1
ATOM 1547 C C . TYR B 1 64 ? -0.678 -0.765 4.281 1 98.88 64 TYR B C 1
ATOM 1549 O O . TYR B 1 64 ? -1.479 0.094 4.656 1 98.88 64 TYR B O 1
ATOM 1557 N N . MET B 1 65 ? 0.038 -1.385 5.176 1 98.88 65 MET B N 1
ATOM 1558 C CA . MET B 1 65 ? -0.005 -1.145 6.617 1 98.88 65 MET B CA 1
ATOM 1559 C C . MET B 1 65 ? 0.391 0.292 6.941 1 98.88 65 MET B C 1
ATOM 1561 O O . MET B 1 65 ? -0.161 0.901 7.859 1 98.88 65 MET B O 1
ATOM 1565 N N . GLY B 1 66 ? 1.362 0.745 6.211 1 98.75 66 GLY B N 1
ATOM 1566 C CA . GLY B 1 66 ? 1.807 2.113 6.414 1 98.75 66 GLY B CA 1
ATOM 1567 C C . GLY B 1 66 ? 0.705 3.137 6.211 1 98.75 66 GLY B C 1
ATOM 1568 O O . GLY B 1 66 ? 0.597 4.102 6.973 1 98.75 66 GLY B O 1
ATOM 1569 N N . LEU B 1 67 ? -0.136 2.955 5.184 1 98.88 67 LEU B N 1
ATOM 1570 C CA . LEU B 1 67 ? -1.29 3.824 4.992 1 98.88 67 LEU B CA 1
ATOM 1571 C C . LEU B 1 67 ? -2.23 3.754 6.191 1 98.88 67 LEU B C 1
ATOM 1573 O O . LEU B 1 67 ? -2.809 4.766 6.594 1 98.88 67 LEU B O 1
ATOM 1577 N N . GLY B 1 68 ? -2.371 2.549 6.727 1 98.88 68 GLY B N 1
ATOM 1578 C CA . GLY B 1 68 ? -3.178 2.404 7.93 1 98.88 68 GLY B CA 1
ATOM 1579 C C . GLY B 1 68 ? -2.66 3.223 9.094 1 98.88 68 GLY B C 1
ATOM 1580 O O . GLY B 1 68 ? -3.441 3.834 9.828 1 98.88 68 GLY B O 1
ATOM 1581 N N . ALA B 1 69 ? -1.383 3.227 9.289 1 98.88 69 ALA B N 1
ATOM 1582 C CA . ALA B 1 69 ? -0.767 4.004 10.359 1 98.88 69 ALA B CA 1
ATOM 1583 C C . ALA B 1 69 ? -0.995 5.496 10.156 1 98.88 69 ALA B C 1
ATOM 1585 O O . ALA B 1 69 ? -1.247 6.23 11.117 1 98.88 69 ALA B O 1
ATOM 1586 N N . ILE B 1 70 ? -0.9 5.957 8.914 1 98.88 70 ILE B N 1
ATOM 1587 C CA . ILE B 1 70 ? -1.111 7.371 8.617 1 98.88 70 ILE B CA 1
ATOM 1588 C C . ILE B 1 70 ? -2.564 7.742 8.906 1 98.88 70 ILE B C 1
ATOM 1590 O O . ILE B 1 70 ? -2.836 8.797 9.484 1 98.88 70 ILE B O 1
ATOM 1594 N N . VAL B 1 71 ? -3.496 6.863 8.492 1 98.88 71 VAL B N 1
ATOM 1595 C CA . VAL B 1 71 ? -4.902 7.125 8.789 1 98.88 71 VAL B CA 1
ATOM 1596 C C . VAL B 1 71 ? -5.098 7.227 10.297 1 98.88 71 VAL B C 1
ATOM 1598 O O . VAL B 1 71 ? -5.77 8.141 10.781 1 98.88 71 VAL B O 1
ATOM 1601 N N . GLY B 1 72 ? -4.523 6.297 11.039 1 98.75 72 GLY B N 1
ATOM 1602 C CA . GLY B 1 72 ? -4.602 6.359 12.484 1 98.75 72 GLY B CA 1
ATOM 1603 C C . GLY B 1 72 ? -4.074 7.66 13.055 1 98.75 72 GLY B C 1
ATOM 1604 O O . GLY B 1 72 ? -4.707 8.266 13.93 1 98.75 72 GLY B O 1
ATOM 1605 N N . TRP B 1 73 ? -2.996 8.0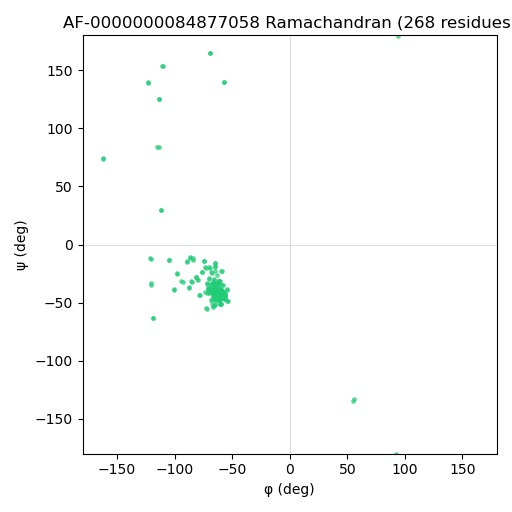94 12.57 1 98.56 73 TRP B N 1
ATOM 1606 C CA . TRP B 1 73 ? -2.385 9.344 12.992 1 98.56 73 TRP B CA 1
ATOM 1607 C C . TRP B 1 73 ? -3.295 10.531 12.688 1 98.56 73 TRP B C 1
ATOM 1609 O O . TRP B 1 73 ? -3.422 11.453 13.492 1 98.56 73 TRP B O 1
ATOM 1619 N N . ILE B 1 74 ? -3.924 10.5 11.578 1 98.56 74 ILE B N 1
ATOM 1620 C CA . ILE B 1 74 ? -4.77 11.602 11.109 1 98.56 74 ILE B CA 1
ATOM 1621 C C . ILE B 1 74 ? -5.973 11.75 12.039 1 98.56 74 ILE B C 1
ATOM 1623 O O . ILE B 1 74 ? -6.457 12.867 12.258 1 98.56 74 ILE B O 1
ATOM 1627 N N . THR B 1 75 ? -6.438 10.625 12.656 1 98 75 THR B N 1
ATOM 1628 C CA . THR B 1 75 ? -7.66 10.656 13.445 1 98 75 THR B CA 1
ATOM 1629 C C . THR B 1 75 ? -7.492 11.555 14.672 1 98 75 THR B C 1
ATOM 1631 O O . THR B 1 75 ? -8.477 12.008 15.258 1 98 75 THR B O 1
ATOM 1634 N N . PHE B 1 76 ? -6.266 11.898 15.039 1 97.25 76 PHE B N 1
ATOM 1635 C CA . PHE B 1 76 ? -6.027 12.68 16.234 1 97.25 76 PHE B CA 1
ATOM 1636 C C . PHE B 1 76 ? -6.129 14.172 15.945 1 97.25 76 PHE B C 1
ATOM 1638 O O . PHE B 1 76 ? -6.156 14.992 16.859 1 97.25 76 PHE B O 1
ATOM 1645 N N . ASP B 1 77 ? -6.188 14.609 14.703 1 97.75 77 ASP B N 1
ATOM 1646 C CA . ASP B 1 77 ? -6.375 16 14.32 1 97.75 77 ASP B CA 1
ATOM 1647 C C . ASP B 1 77 ? -6.828 16.109 12.867 1 97.75 77 ASP B C 1
ATOM 1649 O O . ASP B 1 77 ? -6.094 16.641 12.023 1 97.75 77 ASP B O 1
ATOM 1653 N N . ILE B 1 78 ? -8.047 15.773 12.633 1 97.94 78 ILE B N 1
ATOM 1654 C CA . ILE B 1 78 ? -8.594 15.664 11.281 1 97.94 78 ILE B CA 1
ATOM 1655 C C . ILE B 1 78 ? -8.602 17.031 10.617 1 97.94 78 ILE B C 1
ATOM 1657 O O . ILE B 1 78 ? -8.289 17.156 9.43 1 97.94 78 ILE B O 1
ATOM 1661 N N . SER B 1 79 ? -8.906 18.094 11.336 1 97.31 79 SER B N 1
ATOM 1662 C CA . SER B 1 79 ? -8.992 19.438 10.766 1 97.31 79 SER B CA 1
ATOM 1663 C C . SER B 1 79 ? -7.66 19.875 10.164 1 97.31 79 SER B C 1
ATOM 1665 O O . SER B 1 79 ? -7.625 20.438 9.07 1 97.31 79 SER B O 1
ATOM 1667 N N . GLU B 1 80 ? -6.613 19.531 10.867 1 97.06 80 GLU B N 1
ATOM 1668 C CA . GLU B 1 80 ? -5.289 19.953 10.414 1 97.06 80 GLU B CA 1
ATOM 1669 C C . GLU B 1 80 ? -4.762 19.016 9.328 1 97.06 80 GLU B C 1
ATOM 1671 O O . GLU B 1 80 ? -4.012 19.438 8.445 1 97.06 80 GLU B O 1
ATOM 1676 N N . ARG B 1 81 ? -5.211 17.766 9.367 1 98.19 81 ARG B N 1
ATOM 1677 C CA . ARG B 1 81 ? -4.586 16.734 8.547 1 98.19 81 ARG B CA 1
ATOM 1678 C C . ARG B 1 81 ? -5.531 16.266 7.449 1 98.19 81 ARG B C 1
ATOM 1680 O O . ARG B 1 81 ? -5.434 15.125 6.98 1 98.19 81 ARG B O 1
ATOM 1687 N N . HIS B 1 82 ? -6.406 17.141 6.984 1 97.19 82 HIS B N 1
ATOM 1688 C CA . HIS B 1 82 ? -7.473 16.75 6.066 1 97.19 82 HIS B CA 1
ATOM 1689 C C . HIS B 1 82 ? -6.934 16.547 4.652 1 97.19 82 HIS B C 1
ATOM 1691 O O . HIS B 1 82 ? -7.504 15.773 3.873 1 97.19 82 HIS B O 1
ATOM 1697 N N . VAL B 1 83 ? -5.828 17.141 4.293 1 97.44 83 VAL B N 1
ATOM 1698 C CA . VAL B 1 83 ? -5.336 17.047 2.922 1 97.44 83 VAL B CA 1
ATOM 1699 C C . VAL B 1 83 ? -4.797 15.641 2.664 1 97.44 83 VAL B C 1
ATOM 1701 O O . VAL B 1 83 ? -5.223 14.969 1.725 1 97.44 83 VAL B O 1
ATOM 1704 N N . PRO B 1 84 ? -3.809 15.156 3.523 1 98.25 84 PRO B N 1
ATOM 1705 C CA . PRO B 1 84 ? -3.383 13.781 3.271 1 98.25 84 PRO B CA 1
ATOM 1706 C C . PRO B 1 84 ? -4.523 12.773 3.416 1 98.25 84 PRO B C 1
ATOM 1708 O O . PRO B 1 84 ? -4.535 11.742 2.734 1 98.25 84 PRO B O 1
ATOM 1711 N N . LEU B 1 85 ? -5.449 13.031 4.258 1 98.69 85 LEU B N 1
ATOM 1712 C CA . LEU B 1 85 ? -6.621 12.172 4.375 1 98.69 85 LEU B CA 1
ATOM 1713 C C . LEU B 1 85 ? -7.395 12.125 3.061 1 98.69 85 LEU B C 1
ATOM 1715 O O . LEU B 1 85 ? -7.82 11.055 2.621 1 98.69 85 LEU B O 1
ATOM 1719 N N . ALA B 1 86 ? -7.625 13.305 2.441 1 98.31 86 ALA B N 1
ATOM 1720 C CA . ALA B 1 86 ? -8.305 13.344 1.147 1 98.31 86 ALA B CA 1
ATOM 1721 C C . ALA B 1 86 ? -7.543 12.539 0.102 1 98.31 86 ALA B C 1
ATOM 1723 O O . ALA B 1 86 ? -8.148 11.859 -0.728 1 98.31 86 ALA B O 1
ATOM 1724 N N . VAL B 1 87 ? -6.227 12.594 0.116 1 98.5 87 VAL B N 1
ATOM 1725 C CA . VAL B 1 87 ? -5.395 11.812 -0.794 1 98.5 87 VAL B CA 1
ATOM 1726 C C . VAL B 1 87 ? -5.633 10.328 -0.56 1 98.5 87 VAL B C 1
ATOM 1728 O O . VAL B 1 87 ? -5.773 9.555 -1.513 1 98.5 87 VAL B O 1
ATOM 1731 N N . ILE B 1 88 ? -5.695 9.914 0.688 1 98.75 88 ILE B N 1
ATOM 1732 C CA . ILE B 1 88 ? -5.898 8.508 1.029 1 98.75 88 ILE B CA 1
ATOM 1733 C C . ILE B 1 88 ? -7.289 8.07 0.584 1 98.75 88 ILE B C 1
ATOM 1735 O O . ILE B 1 88 ? -7.461 6.961 0.064 1 98.75 88 ILE B O 1
ATOM 1739 N N . MET B 1 89 ? -8.281 8.953 0.76 1 98.62 89 MET B N 1
ATOM 1740 C CA . MET B 1 89 ? -9.625 8.617 0.295 1 98.62 89 MET B CA 1
ATOM 1741 C C . MET B 1 89 ? -9.633 8.383 -1.212 1 98.62 89 MET B C 1
ATOM 1743 O O . MET B 1 89 ? -10.242 7.418 -1.688 1 98.62 89 MET B O 1
ATOM 1747 N N . GLY B 1 90 ? -9 9.242 -1.947 1 98.69 90 GLY B N 1
ATOM 1748 C CA . GLY B 1 90 ? -8.875 9.047 -3.383 1 98.69 90 GLY B CA 1
ATOM 1749 C C . GLY B 1 90 ? -8.133 7.773 -3.746 1 98.69 90 GLY B C 1
ATOM 1750 O O . GLY B 1 90 ? -8.477 7.109 -4.727 1 98.69 90 GLY B O 1
ATOM 1751 N N . THR B 1 91 ? -7.105 7.461 -2.984 1 98.88 91 THR B N 1
ATOM 1752 C CA . THR B 1 91 ? -6.316 6.25 -3.172 1 98.88 91 THR B CA 1
ATOM 1753 C C . THR B 1 91 ? -7.188 5.004 -3.025 1 98.88 91 THR B C 1
ATOM 1755 O O . THR B 1 91 ? -7.074 4.066 -3.816 1 98.88 91 THR B O 1
ATOM 1758 N N . ILE B 1 92 ? -8.031 4.988 -2.004 1 98.94 92 ILE B N 1
ATOM 1759 C CA . ILE B 1 92 ? -8.922 3.857 -1.781 1 98.94 92 ILE B CA 1
ATOM 1760 C C . ILE B 1 92 ? -9.859 3.693 -2.979 1 98.94 92 ILE B C 1
ATOM 1762 O O . ILE B 1 92 ? -10.062 2.578 -3.465 1 98.94 92 ILE B O 1
ATOM 1766 N N . VAL B 1 93 ? -10.422 4.754 -3.482 1 98.94 93 VAL B N 1
ATOM 1767 C CA . VAL B 1 93 ? -11.305 4.703 -4.645 1 98.94 93 VAL B CA 1
ATOM 1768 C C . VAL B 1 93 ? -10.547 4.156 -5.848 1 98.94 93 VAL B C 1
ATOM 1770 O O . VAL B 1 93 ? -11.055 3.299 -6.574 1 98.94 93 VAL B O 1
ATOM 1773 N N . LEU B 1 94 ? -9.336 4.664 -6.09 1 98.88 94 LEU B N 1
ATOM 1774 C CA . LEU B 1 94 ? -8.5 4.168 -7.184 1 98.88 94 LEU B CA 1
ATOM 1775 C C . LEU B 1 94 ? -8.266 2.666 -7.047 1 98.88 94 LEU B C 1
ATOM 1777 O O . LEU B 1 94 ? -8.344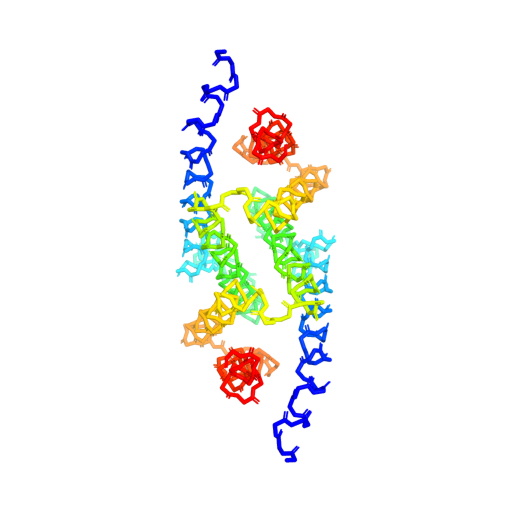 1.932 -8.039 1 98.88 94 LEU B O 1
ATOM 1781 N N . ALA B 1 95 ? -7.953 2.209 -5.863 1 98.88 95 ALA B N 1
ATOM 1782 C CA . ALA B 1 95 ? -7.742 0.785 -5.613 1 98.88 95 ALA B CA 1
ATOM 1783 C C . ALA B 1 95 ? -9.008 -0.015 -5.906 1 98.88 95 ALA B C 1
ATOM 1785 O O . ALA B 1 95 ? -8.938 -1.126 -6.438 1 98.88 95 ALA B O 1
ATOM 1786 N N . GLY B 1 96 ? -10.148 0.507 -5.516 1 98.88 96 GLY B N 1
ATOM 1787 C CA . GLY B 1 96 ? -11.414 -0.127 -5.859 1 98.88 96 GLY B CA 1
ATOM 1788 C C . GLY B 1 96 ? -11.641 -0.236 -7.355 1 98.88 96 GLY B C 1
ATOM 1789 O O . GLY B 1 96 ? -12.133 -1.257 -7.84 1 98.88 96 GLY B O 1
ATOM 1790 N N . ILE B 1 97 ? -11.359 0.774 -8.078 1 98.81 97 ILE B N 1
ATOM 1791 C CA . ILE B 1 97 ? -11.469 0.75 -9.539 1 98.81 97 ILE B CA 1
ATOM 1792 C C . ILE B 1 97 ? -10.555 -0.326 -10.109 1 98.81 97 ILE B C 1
ATOM 1794 O O . ILE B 1 97 ? -10.938 -1.052 -11.031 1 98.81 97 ILE B O 1
ATOM 1798 N N . ALA B 1 98 ? -9.352 -0.421 -9.586 1 98.81 98 ALA B N 1
ATOM 1799 C CA . ALA B 1 98 ? -8.422 -1.458 -10.016 1 98.81 98 ALA B CA 1
ATOM 1800 C C . ALA B 1 98 ? -9 -2.85 -9.789 1 98.81 98 ALA B C 1
ATOM 1802 O O . ALA B 1 98 ? -8.867 -3.732 -10.633 1 98.81 98 ALA B O 1
ATOM 1803 N N . ARG B 1 99 ? -9.68 -3.059 -8.633 1 98.69 99 ARG B N 1
ATOM 1804 C CA . ARG B 1 99 ? -10.359 -4.324 -8.383 1 98.69 99 ARG B CA 1
ATOM 1805 C C . ARG B 1 99 ? -11.492 -4.551 -9.375 1 98.69 99 ARG B C 1
ATOM 1807 O O . ARG B 1 99 ? -11.766 -5.688 -9.773 1 98.69 99 ARG B O 1
ATOM 1814 N N . ALA B 1 100 ? -12.188 -3.492 -9.664 1 98.62 100 ALA B N 1
ATOM 1815 C CA . ALA B 1 100 ? -13.273 -3.617 -10.633 1 98.62 100 ALA B CA 1
ATOM 1816 C C . ALA B 1 100 ? -12.742 -4.078 -11.992 1 98.62 100 ALA B C 1
ATOM 1818 O O . ALA B 1 100 ? -13.375 -4.879 -12.672 1 98.62 100 ALA B O 1
ATOM 1819 N N . VAL B 1 101 ? -11.602 -3.549 -12.445 1 98.38 101 VAL B N 1
ATOM 1820 C CA . VAL B 1 101 ? -10.953 -3.996 -13.68 1 98.38 101 VAL B CA 1
ATOM 1821 C C . VAL B 1 101 ? -10.641 -5.488 -13.586 1 98.38 101 VAL B C 1
ATOM 1823 O O . VAL B 1 101 ? -10.891 -6.242 -14.523 1 98.38 101 VAL B O 1
ATOM 1826 N N . SER B 1 102 ? -10.062 -5.887 -12.422 1 98.56 102 SER B N 1
ATOM 1827 C CA . SER B 1 102 ? -9.805 -7.309 -12.211 1 98.56 102 SER B CA 1
ATOM 1828 C C . SER B 1 102 ? -11.07 -8.133 -12.406 1 98.56 102 SER B C 1
ATOM 1830 O O . SER B 1 102 ? -11.039 -9.172 -13.07 1 98.56 102 SER B O 1
ATOM 1832 N N . GLY B 1 103 ? -12.164 -7.688 -11.766 1 97.81 103 GLY B N 1
ATOM 1833 C CA . GLY B 1 103 ? -13.438 -8.375 -11.914 1 97.81 103 GLY B CA 1
ATOM 1834 C C . GLY B 1 103 ? -13.906 -8.469 -13.352 1 97.81 103 GLY B C 1
ATOM 1835 O O . GLY B 1 103 ? -14.438 -9.5 -13.773 1 97.81 103 GLY B O 1
ATOM 1836 N N . ALA B 1 104 ? -13.734 -7.441 -14.094 1 97.31 104 ALA B N 1
ATOM 1837 C CA . ALA B 1 104 ? -14.156 -7.406 -15.484 1 97.31 104 ALA B CA 1
ATOM 1838 C C . ALA B 1 104 ? -13.312 -8.352 -16.344 1 97.31 104 ALA B C 1
ATOM 1840 O O . ALA B 1 104 ? -13.812 -8.953 -17.297 1 97.31 104 ALA B O 1
ATOM 1841 N N . VAL B 1 105 ? -12.031 -8.508 -16.031 1 96.38 105 VAL B N 1
ATOM 1842 C CA . VAL B 1 105 ? -11.094 -9.273 -16.844 1 96.38 105 VAL B CA 1
ATOM 1843 C C . VAL B 1 105 ? -11.141 -10.742 -16.422 1 96.38 105 VAL B C 1
ATOM 1845 O O . VAL B 1 105 ? -11.109 -11.641 -17.281 1 96.38 105 VAL B O 1
ATOM 1848 N N . PHE B 1 106 ? -11.305 -11.023 -15.094 1 97.12 106 PHE B N 1
ATOM 1849 C CA . PHE B 1 106 ? -11.133 -12.383 -14.609 1 97.12 106 PHE B CA 1
ATOM 1850 C C . PHE B 1 106 ? -12.406 -12.883 -13.93 1 97.12 106 PHE B C 1
ATOM 1852 O O . PHE B 1 106 ? -12.508 -14.062 -13.578 1 97.12 106 PHE B O 1
ATOM 1859 N N . GLY B 1 107 ? -13.305 -11.938 -13.695 1 95.62 107 GLY B N 1
ATOM 1860 C CA . GLY B 1 107 ? -14.523 -12.328 -13.008 1 95.62 107 GLY B CA 1
ATOM 1861 C C . GLY B 1 107 ? -14.438 -12.164 -11.5 1 95.62 107 GLY B C 1
ATOM 1862 O O . GLY B 1 107 ? -13.461 -11.617 -10.984 1 95.62 107 GLY B O 1
ATOM 1863 N N . TRP B 1 108 ? -15.508 -12.5 -10.812 1 94.44 108 TRP B N 1
ATOM 1864 C CA . TRP B 1 108 ? -15.664 -12.352 -9.367 1 94.44 108 TRP B CA 1
ATOM 1865 C C . TRP B 1 108 ? -15.797 -13.719 -8.695 1 94.44 108 TRP B C 1
ATOM 1867 O O . TRP B 1 108 ? -16.906 -14.188 -8.438 1 94.44 108 TRP B O 1
ATOM 1877 N N . ALA B 1 109 ? -14.672 -14.352 -8.414 1 92.69 109 ALA B N 1
ATOM 1878 C CA . ALA B 1 109 ? -14.68 -15.719 -7.898 1 92.69 109 ALA B CA 1
ATOM 1879 C C . ALA B 1 109 ? -15.336 -15.773 -6.52 1 92.69 109 ALA B C 1
ATOM 1881 O O . ALA B 1 109 ? -16.016 -16.75 -6.191 1 92.69 109 ALA B O 1
ATOM 1882 N N . PHE B 1 110 ? -15.18 -14.695 -5.664 1 95 110 PHE B N 1
ATOM 1883 C CA . PHE B 1 110 ? -15.688 -14.656 -4.301 1 95 110 PHE B CA 1
ATOM 1884 C C . PHE B 1 110 ? -16.609 -13.461 -4.094 1 95 110 PHE B C 1
ATOM 1886 O O . PHE B 1 110 ? -16.266 -12.336 -4.477 1 95 110 PHE B O 1
ATOM 1893 N N . PRO B 1 111 ? -17.641 -13.68 -3.395 1 95.5 111 PRO B N 1
ATOM 1894 C CA . PRO B 1 111 ? -18.594 -12.586 -3.213 1 95.5 111 PRO B CA 1
ATOM 1895 C C . PRO B 1 111 ? -18 -11.398 -2.459 1 95.5 111 PRO B C 1
ATOM 1897 O O . PRO B 1 111 ? -18.375 -10.25 -2.711 1 95.5 111 PRO B O 1
ATOM 1900 N N . TRP B 1 112 ? -17.156 -11.703 -1.564 1 95.81 112 TRP B N 1
ATOM 1901 C CA . TRP B 1 112 ? -16.609 -10.617 -0.755 1 95.81 112 TRP B CA 1
ATOM 1902 C C . TRP B 1 112 ? -15.734 -9.695 -1.6 1 95.81 112 TRP B C 1
ATOM 1904 O O . TRP B 1 112 ? -15.57 -8.516 -1.274 1 95.81 112 TRP B O 1
ATOM 1914 N N . LEU B 1 113 ? -15.195 -10.164 -2.68 1 96.62 113 LEU B N 1
ATOM 1915 C CA . LEU B 1 113 ? -14.391 -9.32 -3.557 1 96.62 113 LEU B CA 1
ATOM 1916 C C . LEU B 1 113 ? -15.242 -8.211 -4.176 1 96.62 113 LEU B C 1
ATOM 1918 O O . LEU B 1 113 ? -14.82 -7.055 -4.223 1 96.62 113 LEU B O 1
ATOM 1922 N N . ARG B 1 114 ? -16.422 -8.586 -4.621 1 96.69 114 ARG B N 1
ATOM 1923 C CA . ARG B 1 114 ? -17.312 -7.602 -5.215 1 96.69 114 ARG B CA 1
ATOM 1924 C C . ARG B 1 114 ? -17.797 -6.594 -4.176 1 96.69 114 ARG B C 1
ATOM 1926 O O . ARG B 1 114 ? -17.859 -5.395 -4.453 1 96.69 114 ARG B O 1
ATOM 1933 N N . ARG B 1 115 ? -18.125 -7.066 -3.012 1 97.56 115 ARG B N 1
ATOM 1934 C CA . ARG B 1 115 ? -18.578 -6.188 -1.94 1 97.56 115 ARG B CA 1
ATOM 1935 C C . ARG B 1 115 ? -17.484 -5.223 -1.518 1 97.56 115 ARG B C 1
ATOM 1937 O O . ARG B 1 115 ? -17.734 -4.039 -1.282 1 97.56 115 ARG B O 1
ATOM 1944 N N . ALA B 1 116 ? -16.281 -5.762 -1.377 1 97.5 116 ALA B N 1
ATOM 1945 C CA . ALA B 1 116 ? -15.141 -4.918 -1.034 1 97.5 116 ALA B CA 1
ATOM 1946 C C . ALA B 1 116 ? -14.914 -3.844 -2.094 1 97.5 116 ALA B C 1
ATOM 1948 O O . ALA B 1 116 ? -14.648 -2.684 -1.764 1 97.5 116 ALA B O 1
ATOM 1949 N N . THR B 1 117 ? -15.047 -4.191 -3.328 1 98.62 117 THR B N 1
ATOM 1950 C CA . THR B 1 117 ? -14.875 -3.266 -4.441 1 98.62 117 THR B CA 1
ATOM 1951 C C . THR B 1 117 ? -15.891 -2.129 -4.363 1 98.62 117 THR B C 1
ATOM 1953 O O . THR B 1 117 ? -15.523 -0.956 -4.453 1 98.62 117 THR B O 1
ATOM 1956 N N . ILE B 1 118 ? -17.125 -2.457 -4.16 1 98.5 118 ILE B N 1
ATOM 1957 C CA . ILE B 1 118 ? -18.172 -1.455 -4.062 1 98.5 118 ILE B CA 1
ATOM 1958 C C . ILE B 1 118 ? -17.891 -0.53 -2.877 1 98.5 118 ILE B C 1
ATOM 1960 O O . ILE B 1 118 ? -18 0.693 -3.002 1 98.5 118 ILE B O 1
ATOM 1964 N N . ALA B 1 119 ? -17.578 -1.156 -1.76 1 98.44 119 ALA B N 1
ATOM 1965 C CA . ALA B 1 119 ? -17.297 -0.367 -0.565 1 98.44 119 ALA B CA 1
ATOM 1966 C C . ALA B 1 119 ? -16.109 0.572 -0.797 1 98.44 119 ALA B C 1
ATOM 1968 O O . ALA B 1 119 ? -16.141 1.728 -0.366 1 98.44 119 ALA B O 1
ATOM 1969 N N . GLU B 1 120 ? -15.102 0.131 -1.438 1 98.81 120 GLU B N 1
ATOM 1970 C CA . GLU B 1 120 ? -13.898 0.924 -1.699 1 98.81 120 GLU B CA 1
ATOM 1971 C C . GLU B 1 120 ? -14.211 2.115 -2.602 1 98.81 120 GLU B C 1
ATOM 1973 O O . GLU B 1 120 ? -13.641 3.195 -2.432 1 98.81 120 GLU B O 1
ATOM 1978 N N . ILE B 1 121 ? -15.117 1.944 -3.488 1 98.81 121 ILE B N 1
ATOM 1979 C CA . ILE B 1 121 ? -15.422 3 -4.449 1 98.81 121 ILE B CA 1
ATOM 1980 C C . ILE B 1 121 ? -16.438 3.969 -3.846 1 98.81 121 ILE B C 1
ATOM 1982 O O . ILE B 1 121 ? -16.328 5.184 -4.023 1 98.81 121 ILE B O 1
ATOM 1986 N N . VAL B 1 122 ? -17.328 3.531 -2.996 1 98.75 122 VAL B N 1
ATOM 1987 C CA . VAL B 1 122 ? -18.5 4.32 -2.586 1 98.75 122 VAL B CA 1
ATOM 1988 C C . VAL B 1 122 ? -18.234 4.941 -1.214 1 98.75 122 VAL B C 1
ATOM 1990 O O . VAL B 1 122 ? -18.547 6.113 -0.988 1 98.75 122 VAL B O 1
ATOM 1993 N N . VAL B 1 123 ? -17.609 4.219 -0.326 1 98.38 123 VAL B N 1
ATOM 1994 C CA . VAL B 1 123 ? -17.562 4.602 1.082 1 98.38 123 VAL B CA 1
ATOM 1995 C C . VAL B 1 123 ? -16.641 5.801 1.265 1 98.38 123 VAL B C 1
ATOM 1997 O O . VAL B 1 123 ? -17 6.766 1.945 1 98.38 123 VAL B O 1
ATOM 2000 N N . PRO B 1 124 ? -15.539 5.844 0.621 1 98.56 124 PRO B N 1
ATOM 2001 C CA . PRO B 1 124 ? -14.641 6.973 0.881 1 98.56 124 PRO B CA 1
ATOM 2002 C C . PRO B 1 124 ? -15.25 8.312 0.466 1 98.56 124 PRO B C 1
ATOM 2004 O O . PRO B 1 124 ? -15.219 9.273 1.237 1 98.56 124 PRO B O 1
ATOM 2007 N N . PRO B 1 125 ? -15.836 8.492 -0.702 1 98.19 125 PRO B N 1
ATOM 2008 C CA . PRO B 1 125 ? -16.484 9.766 -1.015 1 98.19 125 PRO B CA 1
ATOM 2009 C C . PRO B 1 125 ? -17.578 10.133 -0.02 1 98.19 125 PRO B C 1
ATOM 2011 O O . PRO B 1 125 ? -17.766 11.305 0.298 1 98.19 125 PRO B O 1
ATOM 2014 N N . LEU B 1 126 ? -18.281 9.148 0.468 1 97.62 126 LEU B N 1
ATOM 2015 C CA . LEU B 1 126 ? -19.328 9.422 1.445 1 97.62 126 LEU B CA 1
ATOM 2016 C C . LEU B 1 126 ? -18.734 9.922 2.756 1 97.62 126 LEU B C 1
ATOM 2018 O O . LEU B 1 126 ? -19.234 10.891 3.34 1 97.62 126 LEU B O 1
ATOM 2022 N N . ILE B 1 127 ? -17.703 9.242 3.225 1 97.06 127 ILE B N 1
ATOM 2023 C CA . ILE B 1 127 ? -17.047 9.672 4.449 1 97.06 127 ILE B CA 1
ATOM 2024 C C . ILE B 1 127 ? -16.516 11.094 4.273 1 97.06 127 ILE B C 1
ATOM 2026 O O . ILE B 1 127 ? -16.594 11.914 5.195 1 97.06 127 ILE B O 1
ATOM 2030 N N . TYR B 1 128 ? -15.992 11.344 3.096 1 96.31 128 TYR B N 1
ATOM 2031 C CA . TYR B 1 128 ? -15.453 12.68 2.846 1 96.31 128 TYR B CA 1
ATOM 2032 C C . TYR B 1 128 ? -16.562 13.727 2.885 1 96.31 128 TYR B C 1
ATOM 2034 O O . TYR B 1 128 ? -16.469 14.703 3.629 1 96.31 128 TYR B O 1
ATOM 2042 N N . TRP B 1 129 ? -17.625 13.531 2.16 1 95.62 129 TRP B N 1
ATOM 2043 C CA . TRP B 1 129 ? -18.656 14.531 1.965 1 95.62 129 TRP B CA 1
ATOM 2044 C C . TRP B 1 129 ? -19.484 14.719 3.236 1 95.62 129 TRP B C 1
ATOM 2046 O O . TRP B 1 129 ? -19.844 15.836 3.588 1 95.62 129 TRP B O 1
ATOM 2056 N N . PHE B 1 130 ? -19.688 13.641 4.004 1 95 130 PHE B N 1
ATOM 2057 C CA . PHE B 1 130 ? -20.594 13.734 5.137 1 95 130 PHE B CA 1
ATOM 2058 C C . PHE B 1 130 ? -19.828 13.797 6.449 1 95 130 PHE B C 1
ATOM 2060 O O . PHE B 1 130 ? -20.391 14.086 7.5 1 95 130 PHE B O 1
ATOM 2067 N N . GLY B 1 131 ? -18.562 13.5 6.391 1 95.31 131 GLY B N 1
ATOM 2068 C CA . GLY B 1 131 ? -17.781 13.492 7.617 1 95.31 131 GLY B CA 1
ATOM 2069 C C . GLY B 1 131 ? -16.641 14.492 7.609 1 95.31 131 GLY B C 1
ATOM 2070 O O . GLY B 1 131 ? -16.719 15.539 8.242 1 95.31 131 GLY B O 1
ATOM 2071 N N . ILE B 1 132 ? -15.711 14.305 6.727 1 95.38 132 ILE B N 1
ATOM 2072 C CA . ILE B 1 132 ? -14.453 15.039 6.727 1 95.38 132 ILE B CA 1
ATOM 2073 C C . ILE B 1 132 ? -14.711 16.516 6.422 1 95.38 132 ILE B C 1
ATOM 2075 O O . ILE B 1 132 ? -14.109 17.391 7.035 1 95.38 132 ILE B O 1
ATOM 2079 N N . ARG B 1 133 ? -15.547 16.797 5.52 1 94.81 133 ARG B N 1
ATOM 2080 C CA . ARG B 1 133 ? -15.828 18.172 5.094 1 94.81 133 ARG B CA 1
ATOM 2081 C C . ARG B 1 133 ? -16.344 19.016 6.262 1 94.81 133 ARG B C 1
ATOM 2083 O O . ARG B 1 133 ? -16.234 20.234 6.238 1 94.81 133 ARG B O 1
ATOM 2090 N N . LYS B 1 134 ? -16.875 18.422 7.242 1 95 134 LYS B N 1
ATOM 2091 C CA . LYS B 1 134 ? -17.422 19.141 8.391 1 95 134 LYS B CA 1
ATOM 2092 C C . LYS B 1 134 ? -16.312 19.672 9.289 1 95 134 LYS B C 1
ATOM 2094 O O . LYS B 1 134 ? -16.562 20.484 10.172 1 95 134 LYS B O 1
ATOM 2099 N N . TYR B 1 135 ? -15.141 19.172 9.062 1 93.88 135 TYR B N 1
ATOM 2100 C CA . TYR B 1 135 ? -13.984 19.609 9.844 1 93.88 135 TYR B CA 1
ATOM 2101 C C . TYR B 1 135 ? -13.312 20.812 9.188 1 93.88 135 TYR B C 1
ATOM 2103 O O . TYR B 1 135 ? -12.406 21.422 9.766 1 93.88 135 TYR B O 1
ATOM 2111 N N . ILE B 1 136 ? -13.641 21.078 7.957 1 90.75 136 ILE B N 1
ATOM 2112 C CA . ILE B 1 136 ? -12.93 22.094 7.195 1 90.75 136 ILE B CA 1
ATOM 2113 C C . ILE B 1 136 ? -13.875 23.25 6.863 1 90.75 136 ILE B C 1
ATOM 2115 O O . ILE B 1 136 ? -15.078 23.047 6.723 1 90.75 136 ILE B O 1
#

Foldseek 3Di:
DLLVVLQVCLLVVLLVVLVVLQVQLVVQLVCFPVVPAPPVRCVVDDVVVSVVRRVVSNVVSVVSNVLSVVSNVCSVPLLVVVVVVVVVLVVLLVVLVVLVVVCVVPNDPDPVSVVSSCCSNPVSVVSCVSHSVSSD/DLLVVLQVCLLVVLLVVLVVLQVQLVVQLVCFPVVPAPPVRCVVDDVVVSVVRRVVSNVVSVVSNVLSVVSNVCSVPLLVVVVVVVVVLVVLLVVLVVLVVVCVVPNDPDPVSVVSSVCSNPVSVVSCVSHSVSSD

InterPro domains:
  IPR025597 Protein of unknown function DUF4345 [PF14248] (12-129)

Radius of gyration: 19.16 Å; Cα contacts (8 Å, |Δi|>4): 392; chains: 2; bounding box: 55×52×36 Å

Nearest PDB structures (foldseek):
  8a3k-assembly1_UNK  TM=4.092E-01  e=1.075E+00  synthetic construct
  8a1g-assembly1_C  TM=2.621E-01  e=6.237E+00  Homo sapiens
  7p3r-assembly1_D  TM=2.603E-01  e=8.076E+00  Vibrio cholerae O1 biovar El Tor str. N16961
  8a3k-assembly1_UNK  TM=4.097E-01  e=9.325E-01  synthetic construct
  8a1g-assembly1_C  TM=2.622E-01  e=4.933E+00  Homo sapiens

Secondary structure (DSSP, 8-state):
-HHHHHHHHHHHHHHHHHHHHHHHHHHHHHHGGGGT--HHHHHTS-HHHHHHHHHHHHHHHHHHHHHHHHHHHHTT-TTTTHHHHHHHHHHHHHHHHHHHHHHHHH--SSHHHHHHHHHHHHHHHHHHHHTGGGG-/-HHHHHHHHHHHHHHHHHHHHHHHHHHHHHHGGGGT--HHHHHTS-HHHHHHHHHHHHHHHHHHHHHHHHHHHHTT-TTTTHHHHHHHHHHHHHHHHHHHHHHHHH--SSHHHHHHHHHHHHHHHHHHHHTGGGG-

Sequence (272 aa):
MSALTSIQFTPILLKGVSAVFLYQGGDHVVQGVKKYLSPDDRAKLPSDIITLMDSQYRFLGGMYMGLGAIVGWITFDISERHVPLAVIMGTIVLAGIARAVSGAVFGWAFPWLRRATIAEIVVPPLIYWFGIRKYIMSALTSIQFTPILLKGVSAVFLYQGGDHVVQGVKKYLSPDDRAKLPSDIITLMDSQYRFLGGMYMGLGAIVGWITFDISERHVPLAVIMGTIVLAGIARAVSGAVFGWAFPWLRRATIAEIVVPPLIYWFGIRKYI

Organism: Fusarium pseudograminearum (strain CS3096) (NCBI:txid1028729)

pLDDT: mean 96.66, std 5.26, range [65.19, 98.94]

Solvent-accessible surface area (backbone atoms only — not comparable to full-atom values): 13047 Å² total; per-residue (Å²): 110,68,62,61,50,25,62,65,45,41,44,57,54,42,45,49,52,14,51,51,28,37,50,56,11,44,50,25,33,74,43,24,44,61,71,71,37,50,74,70,57,50,67,74,45,62,66,52,49,52,28,50,48,20,26,50,37,6,27,39,12,25,42,33,21,32,54,12,52,49,43,44,59,30,54,78,43,48,61,82,36,44,64,65,49,50,50,47,38,52,20,42,26,52,12,15,50,29,26,47,51,33,31,72,75,60,37,71,72,44,71,64,60,56,53,50,26,50,46,30,49,51,47,38,60,48,47,39,69,65,24,54,49,76,56,103,110,68,62,61,50,24,62,64,45,41,44,56,54,42,43,49,52,14,50,49,29,36,49,55,10,45,51,26,32,74,45,25,45,60,70,72,38,50,76,71,57,51,68,75,44,62,66,53,52,51,27,50,49,21,26,48,37,6,27,39,12,24,42,33,21,32,54,13,52,49,42,43,58,30,55,80,42,48,61,82,38,44,64,66,48,51,49,48,36,51,19,40,27,51,13,16,52,28,25,47,50,32,32,74,76,62,38,72,72,45,72,65,58,54,53,50,25,50,46,29,49,51,47,36,60,46,45,39,68,65,23,55,50,76,54,100